Protein AF-Q57790-F1 (afdb_monomer)

Solvent-accessible surface area (backbone atoms only — not comparable to full-atom values): 10322 Å² total; per-residue (Å²): 136,88,76,81,81,77,80,73,70,77,72,78,73,74,48,78,48,60,78,34,61,56,46,82,47,61,26,58,61,31,59,26,68,46,81,37,35,44,85,71,44,22,38,75,75,50,56,36,32,37,38,32,52,44,56,60,57,40,41,74,80,46,74,47,41,23,43,78,87,66,48,79,49,58,69,74,51,70,50,75,49,79,33,33,36,39,40,32,39,74,55,80,58,58,89,91,59,50,36,39,34,45,34,36,25,31,29,76,75,43,36,47,34,72,48,66,45,52,75,62,35,53,68,42,72,78,39,84,92,69,22,30,33,40,36,38,52,68,60,88,83,33,70,39,41,37,41,41,32,30,72,87,72,50,71,50,77,45,70,46,47,70,76,59,69,78,64,53,70,55,75,77,65,56,77,87,53,52,65,127

Mean predicted aligned error: 16.2 Å

Organism: Methanocaldococcus jannaschii (strain ATCC 43067 / DSM 2661 / JAL-1 / JCM 10045 / NBRC 100440) (NCBI:txid243232)

Sequence (180 aa):
MAVLASSTEPEPTESLLQQTNELLIIGKGAIVYKEFTTGVDARIIDSQTIGIGIPFNYYPFMCMVLDDAGNGIPMQEFTSAPGSLTVKVAATLDSTKTYKIIAFLIGDSMKIITSIQSQSGTVTEIAPGFGIFKVIYNDTEGTDTLTINYDDGTSETITVDKSNLWTVLPMQLPDAERVA

Nearest PDB structures (foldseek):
  6u2n-assembly1_B  TM=3.891E-01  e=2.261E-02  Homo sapiens
  6m8p-assembly1_A  TM=4.195E-01  e=8.386E-02  Homo sapiens
  8c01-assembly1_t  TM=4.251E-01  e=2.241E-01  Saccharomyces cerevisiae
  6q4r-assembly1_A  TM=4.176E-01  e=1.615E-01  Homo sapiens
  7wu0-assembly1_u  TM=4.723E-01  e=3.083E+00  Homo sapiens

Radius of gyration: 19.91 Å; Cα contacts (8 Å, |Δi|>4): 377; chains: 1; bounding box: 62×31×51 Å

pLDDT: mean 72.37, std 19.63, range [30.23, 96.5]

Secondary structure (DSSP, 8-state):
-PPP-----------TTTSSSEEEEE-BTT-EEEEEEBTTTEEEEETTEEEEE--TTEEEEEEEEE-TTSPEEPEEEEEEETTEEEEEESSPP-TTS--EEEEEEEETT-BPEEEEEESSSEEEEEETTTTEEEEE---SSS--EEEEEETTS-EEEEE--TT-----------GGGS--

Foldseek 3Di:
DDDDDDPPPPDPDQPVCLVALKDKDAFQLFKAKDKDKDPFAWHDPAQFKIKGFAAQQKDFPDKWKAWPVRDTFAWDDWDDDRGMIMTGTPGGDDRVTMMMMITIIGGNPGFQFPDKDKPAWDWDQPDPPRSIIMTRGPDNQQAIKMWTATPVGDIDIDTGGSSNDPRSVRPPPDPVSSDD

Structure (mmCIF, N/CA/C/O backbone):
data_AF-Q57790-F1
#
_entry.id   AF-Q57790-F1
#
loop_
_atom_site.group_PDB
_atom_site.id
_atom_site.type_symbol
_atom_site.label_atom_id
_atom_site.label_alt_id
_atom_site.label_comp_id
_atom_site.label_asym_id
_atom_site.label_entity_id
_atom_site.label_seq_id
_atom_site.pdbx_PDB_ins_code
_atom_site.Cartn_x
_atom_site.Cartn_y
_atom_site.Cartn_z
_atom_site.occupancy
_atom_site.B_iso_or_equiv
_atom_site.auth_seq_id
_atom_site.auth_comp_id
_atom_site.auth_asym_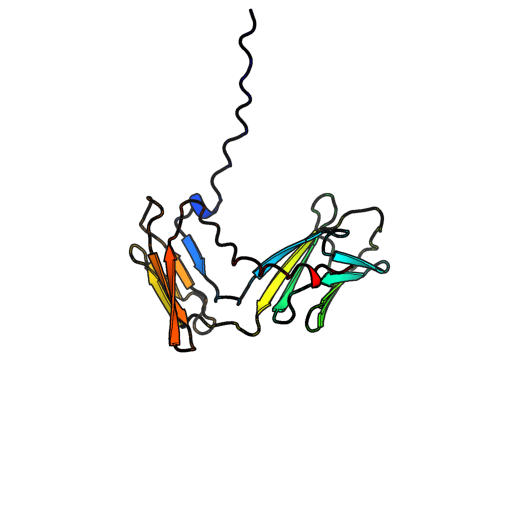id
_atom_site.auth_atom_id
_atom_site.pdbx_PDB_model_num
ATOM 1 N N . MET A 1 1 ? 41.831 16.66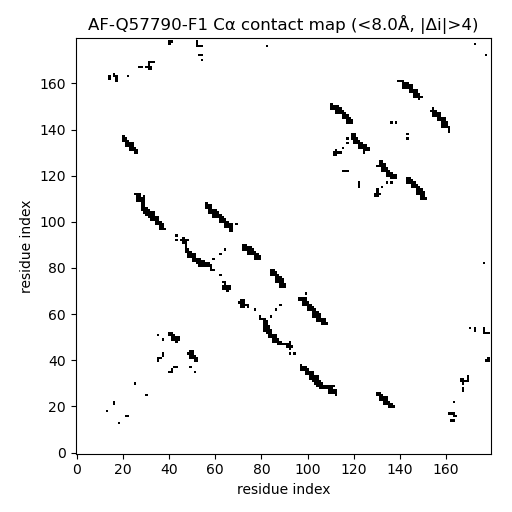4 28.080 1.00 39.66 1 MET A N 1
ATOM 2 C CA . MET A 1 1 ? 41.460 15.240 28.201 1.00 39.66 1 MET A CA 1
ATOM 3 C C . MET A 1 1 ? 40.088 15.109 27.573 1.00 39.66 1 MET A C 1
ATOM 5 O O . MET A 1 1 ? 39.172 15.787 28.017 1.00 39.66 1 MET A O 1
ATOM 9 N N . ALA A 1 2 ? 40.026 14.401 26.449 1.00 39.16 2 ALA A N 1
ATOM 10 C CA . ALA A 1 2 ? 38.828 14.221 25.647 1.00 39.16 2 ALA A CA 1
ATOM 11 C C . ALA A 1 2 ? 37.841 13.313 26.386 1.00 39.16 2 ALA A C 1
ATOM 13 O O . ALA A 1 2 ? 38.212 12.222 26.813 1.00 39.16 2 ALA A O 1
ATOM 14 N N . VAL A 1 3 ? 36.602 13.777 26.515 1.00 38.00 3 VAL A N 1
ATOM 15 C CA . VAL A 1 3 ? 35.445 12.925 26.780 1.00 38.00 3 VAL A CA 1
ATOM 16 C C . VAL A 1 3 ? 34.731 12.808 25.441 1.00 38.00 3 VAL A C 1
ATOM 18 O O . VAL A 1 3 ? 34.405 13.817 24.819 1.00 38.00 3 VAL A O 1
ATOM 21 N N . LEU A 1 4 ? 34.634 11.574 24.954 1.00 38.91 4 LEU A N 1
ATOM 22 C CA . LEU A 1 4 ? 34.089 11.230 23.650 1.00 38.91 4 LEU A CA 1
ATOM 23 C C . LEU A 1 4 ? 32.660 11.759 23.510 1.00 38.91 4 LEU A C 1
ATOM 25 O O . LEU A 1 4 ? 31.815 11.498 24.364 1.00 38.91 4 LEU A O 1
ATOM 29 N N . ALA A 1 5 ? 32.406 12.480 22.418 1.00 41.03 5 ALA A N 1
ATOM 30 C CA . ALA A 1 5 ? 31.062 12.810 21.979 1.00 41.03 5 ALA A CA 1
ATOM 31 C C . ALA A 1 5 ? 30.332 11.495 21.682 1.00 41.03 5 ALA A C 1
ATOM 33 O O . ALA A 1 5 ? 30.637 10.826 20.695 1.00 41.03 5 ALA A O 1
ATOM 34 N N . SER A 1 6 ? 29.413 11.092 22.562 1.00 38.16 6 SER A N 1
ATOM 35 C CA . SER A 1 6 ? 28.458 10.044 22.229 1.00 38.16 6 SER A CA 1
ATOM 36 C C . SER A 1 6 ? 27.602 10.580 21.094 1.00 38.16 6 SER A C 1
ATOM 38 O O . SER A 1 6 ? 26.912 11.587 21.261 1.00 38.16 6 SER A O 1
ATOM 40 N N . SER A 1 7 ? 27.693 9.937 19.936 1.00 33.72 7 SER A N 1
ATOM 41 C CA . SER A 1 7 ? 26.796 10.153 18.816 1.00 33.72 7 SER A CA 1
ATOM 42 C C . SER A 1 7 ? 25.373 9.854 19.279 1.00 33.72 7 SER A C 1
ATOM 44 O O . SER A 1 7 ? 24.955 8.699 19.309 1.00 33.72 7 SER A O 1
ATOM 46 N N . THR A 1 8 ? 24.638 10.881 19.687 1.00 36.25 8 THR A N 1
ATOM 47 C CA . THR A 1 8 ? 23.184 10.811 19.677 1.00 36.25 8 THR A CA 1
ATOM 48 C C . THR A 1 8 ? 22.810 10.793 18.207 1.00 36.25 8 THR A C 1
ATOM 50 O O . THR A 1 8 ? 22.867 11.822 17.529 1.00 36.25 8 THR A O 1
ATOM 53 N N . GLU A 1 9 ? 22.535 9.599 17.690 1.00 30.23 9 GLU A N 1
ATOM 54 C CA . GLU A 1 9 ? 21.688 9.460 16.513 1.00 30.23 9 GLU A CA 1
ATOM 55 C C . GLU A 1 9 ? 20.485 10.392 16.734 1.00 30.23 9 GLU A C 1
ATOM 57 O O . GLU A 1 9 ? 19.966 10.423 17.856 1.00 30.23 9 GLU A O 1
ATOM 62 N N . PRO A 1 10 ? 20.133 11.266 15.775 1.00 32.22 10 PRO A N 1
ATOM 63 C CA . PRO A 1 10 ? 19.005 12.162 15.968 1.00 32.22 10 PRO A CA 1
ATOM 64 C C . PRO A 1 10 ? 17.799 11.304 16.340 1.00 32.22 10 PRO A C 1
ATOM 66 O O . PRO A 1 10 ? 17.461 10.388 15.590 1.00 32.22 10 PRO A O 1
ATOM 69 N N . GLU A 1 11 ? 17.213 11.577 17.512 1.00 38.22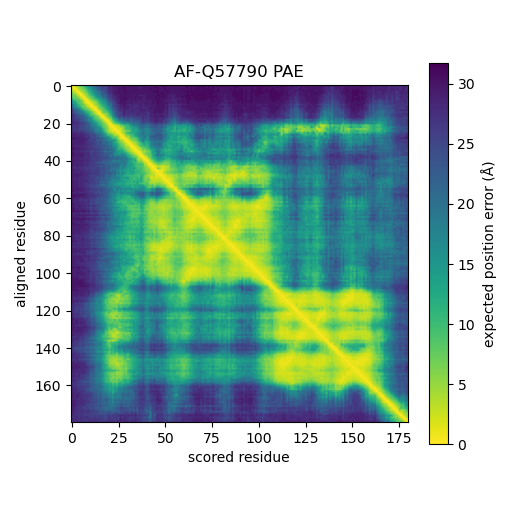 11 GLU A N 1
ATOM 70 C CA . GLU A 1 11 ? 15.955 10.966 17.944 1.00 38.22 11 GLU A CA 1
ATOM 71 C C . GLU A 1 11 ? 15.026 10.952 16.727 1.00 38.22 11 GLU A C 1
ATOM 73 O O . GLU A 1 11 ? 14.891 12.010 16.089 1.00 38.22 11 GLU A O 1
ATOM 78 N N . PRO A 1 12 ? 14.470 9.788 16.332 1.00 37.12 12 PRO A N 1
ATOM 79 C CA . PRO A 1 12 ? 13.581 9.730 15.187 1.00 37.12 12 PRO A CA 1
ATOM 80 C C . PRO A 1 12 ? 12.523 10.799 15.415 1.00 37.12 12 PRO A C 1
ATOM 82 O O . PRO A 1 12 ? 11.814 10.779 16.419 1.00 37.12 12 PRO A O 1
ATOM 85 N N . THR A 1 13 ? 12.517 11.802 14.539 1.00 44.09 13 THR A N 1
ATOM 86 C CA . THR A 1 13 ? 11.599 12.928 14.655 1.00 44.09 13 THR A CA 1
ATOM 87 C C . THR A 1 13 ? 10.218 12.306 14.674 1.00 44.09 13 THR A C 1
ATOM 89 O O . THR A 1 13 ? 9.909 11.533 13.762 1.00 44.09 13 THR A O 1
ATOM 92 N N . GLU A 1 14 ? 9.457 12.552 15.744 1.00 41.81 14 GLU A N 1
ATOM 93 C CA . GLU A 1 14 ? 8.128 11.973 15.922 1.00 41.81 14 GLU A CA 1
ATOM 94 C C . GLU A 1 14 ? 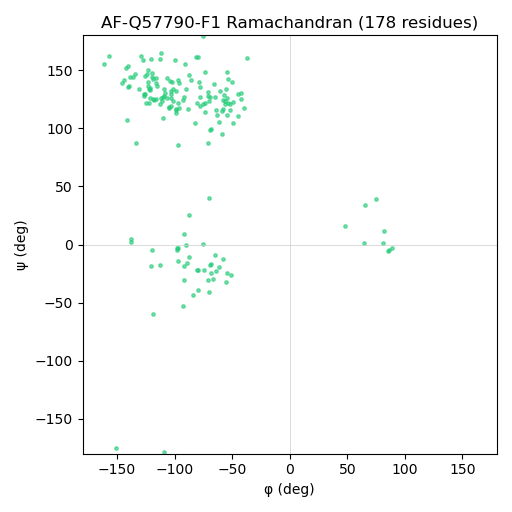7.375 12.041 14.593 1.00 41.81 14 GLU A C 1
ATOM 96 O O . GLU A 1 14 ? 7.393 13.087 13.927 1.00 41.81 14 GLU A O 1
ATOM 101 N N . SER A 1 15 ? 6.783 10.924 14.157 1.00 41.34 15 SER A N 1
ATOM 102 C CA . SER A 1 15 ? 6.107 10.900 12.859 1.00 41.34 15 SER A CA 1
ATOM 103 C C . SER A 1 15 ? 5.078 12.038 12.817 1.00 41.34 15 SER A C 1
ATOM 105 O O . SER A 1 15 ? 4.515 12.418 13.843 1.00 41.34 15 SER A O 1
ATOM 107 N N . LEU A 1 16 ? 4.803 12.621 11.646 1.00 41.81 16 LEU A N 1
ATOM 108 C CA . LEU A 1 16 ? 3.802 13.699 11.541 1.00 41.81 16 LEU A CA 1
ATOM 109 C C . LEU A 1 16 ? 2.430 13.264 12.117 1.00 41.81 16 LEU A C 1
ATOM 111 O O . LEU A 1 16 ? 1.657 14.090 12.586 1.00 41.81 16 LEU A O 1
ATOM 115 N N . LEU A 1 17 ? 2.187 11.947 12.134 1.00 38.00 17 LEU A N 1
ATOM 116 C CA . LEU A 1 17 ? 1.048 11.259 12.742 1.00 38.00 17 LEU A CA 1
ATOM 117 C C . LEU A 1 17 ? 1.156 11.075 14.268 1.00 38.00 17 LEU A C 1
ATOM 119 O O 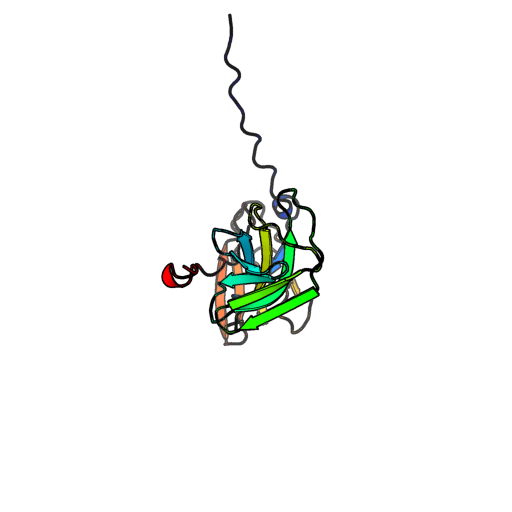. LEU A 1 17 ? 0.143 10.880 14.915 1.00 38.00 17 LEU A O 1
ATOM 123 N N . GLN A 1 18 ? 2.333 11.109 14.892 1.00 46.06 18 GLN A N 1
ATOM 124 C CA . GLN A 1 18 ? 2.439 11.255 16.355 1.00 46.06 18 GLN A CA 1
ATOM 125 C C . GLN A 1 18 ? 2.039 12.668 16.801 1.00 46.06 18 GLN A C 1
ATOM 127 O O . GLN A 1 18 ? 1.475 12.831 17.879 1.00 46.06 18 GLN A O 1
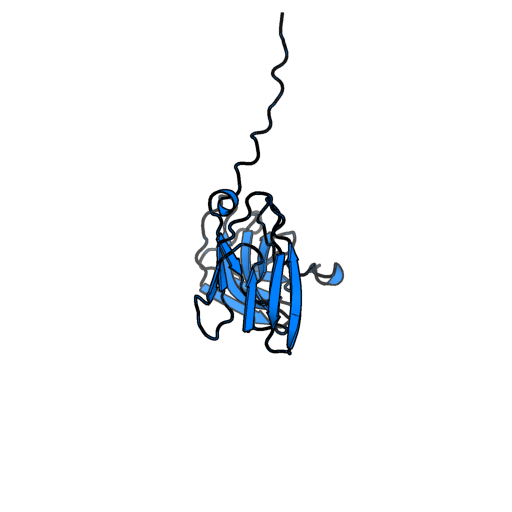ATOM 132 N N . GLN A 1 19 ? 2.260 13.680 15.955 1.00 53.00 19 GLN A N 1
ATOM 133 C CA . GLN A 1 19 ? 1.900 15.072 16.263 1.00 53.00 19 GLN A CA 1
ATOM 134 C C . GLN A 1 19 ? 0.390 15.338 16.173 1.00 53.00 19 GLN A C 1
ATOM 136 O O . GLN A 1 19 ? -0.113 16.289 16.773 1.00 53.00 19 GLN A O 1
ATOM 141 N N . THR A 1 20 ? -0.344 14.511 15.430 1.00 57.06 20 THR A N 1
ATOM 142 C CA . THR A 1 20 ? -1.797 14.612 15.276 1.00 57.06 20 THR A CA 1
ATOM 143 C C . THR A 1 20 ? -2.440 13.339 15.803 1.00 57.06 20 THR A C 1
ATOM 145 O O . THR A 1 20 ? -2.120 12.274 15.302 1.00 57.06 20 THR A O 1
ATOM 148 N N . ASN A 1 21 ? -3.386 13.410 16.743 1.00 65.31 21 ASN A N 1
ATOM 149 C CA . ASN A 1 21 ? -4.151 12.235 17.186 1.00 65.31 21 ASN A CA 1
ATOM 150 C C . ASN A 1 21 ? -5.143 11.714 16.114 1.00 65.31 21 ASN A C 1
ATOM 152 O O . ASN A 1 21 ? -6.293 11.407 16.418 1.00 65.31 21 ASN A O 1
ATOM 156 N N . GLU A 1 22 ? -4.748 11.701 14.843 1.00 67.44 22 GLU A N 1
ATOM 157 C CA . GLU A 1 22 ? -5.609 11.499 13.685 1.00 67.44 22 GLU A CA 1
ATOM 158 C C . GLU A 1 22 ? -5.085 10.360 12.809 1.00 67.44 22 GLU A C 1
ATOM 160 O O . GLU A 1 22 ? -3.931 10.364 12.386 1.00 67.44 22 GLU A O 1
ATOM 165 N N . LEU A 1 23 ? -5.963 9.415 12.476 1.00 67.94 23 LEU A N 1
ATOM 166 C CA . LEU A 1 23 ? -5.699 8.340 11.528 1.00 67.94 23 LEU A CA 1
ATOM 167 C C . LEU A 1 23 ? -6.725 8.386 10.394 1.00 67.94 23 LEU A C 1
ATOM 169 O O . LEU A 1 23 ? -7.930 8.497 10.630 1.00 67.94 23 LEU A O 1
ATOM 173 N N . LEU A 1 24 ? -6.247 8.268 9.157 1.00 65.31 24 LEU A N 1
ATOM 174 C CA . LEU A 1 24 ? -7.092 8.037 7.992 1.00 65.31 24 LEU A CA 1
ATOM 175 C C . LEU A 1 24 ? -7.073 6.545 7.661 1.00 65.31 24 LEU A C 1
ATOM 177 O O . LEU A 1 24 ? -6.028 6.009 7.298 1.00 65.31 24 LEU A O 1
ATOM 181 N N . ILE A 1 25 ? -8.223 5.886 7.768 1.00 69.06 25 ILE A N 1
ATOM 182 C CA . ILE A 1 25 ? -8.376 4.476 7.417 1.00 69.06 25 ILE A CA 1
ATOM 183 C C . ILE A 1 25 ? -9.156 4.378 6.114 1.00 69.06 25 ILE A C 1
ATOM 185 O O . ILE A 1 25 ? -10.263 4.901 5.976 1.00 69.06 25 ILE A O 1
ATOM 189 N N . ILE A 1 26 ? -8.557 3.669 5.169 1.00 62.25 26 ILE A N 1
ATOM 190 C CA . ILE A 1 26 ? -9.137 3.291 3.887 1.00 62.25 26 ILE A CA 1
ATOM 191 C C . ILE A 1 26 ? -9.046 1.766 3.844 1.00 62.25 26 ILE A C 1
ATOM 193 O O . ILE A 1 26 ? -8.062 1.229 4.343 1.00 62.25 26 ILE A O 1
ATOM 197 N N . GLY A 1 27 ? -10.074 1.082 3.336 1.00 57.16 27 GLY A N 1
ATOM 198 C CA . GLY A 1 27 ? -10.293 -0.368 3.476 1.00 57.16 27 GLY A CA 1
ATOM 199 C C . GLY A 1 27 ? -9.095 -1.324 3.451 1.00 57.16 27 GLY A C 1
ATOM 200 O O . GLY A 1 27 ? -8.002 -1.044 2.959 1.00 57.16 27 GLY A O 1
ATOM 201 N N . LYS A 1 28 ? -9.305 -2.537 3.968 1.00 56.19 28 LYS A N 1
ATOM 202 C CA . LYS A 1 28 ? -8.245 -3.548 3.995 1.00 56.19 28 LYS A CA 1
ATOM 203 C C . LYS A 1 28 ? -7.957 -4.065 2.597 1.00 56.19 28 LYS A C 1
ATOM 205 O O . LYS A 1 28 ? -8.871 -4.406 1.852 1.00 56.19 28 LYS A O 1
ATOM 210 N N . GLY A 1 29 ? -6.670 -4.087 2.250 1.00 50.62 29 GLY A N 1
ATOM 211 C CA . GLY A 1 29 ? -6.227 -4.361 0.886 1.00 50.62 29 GLY A CA 1
ATOM 212 C C . GLY A 1 29 ? -6.662 -3.290 -0.120 1.00 50.62 29 GLY A C 1
ATOM 213 O O . GLY A 1 29 ? -6.349 -3.430 -1.295 1.00 50.62 29 GLY A O 1
ATOM 214 N N . ALA A 1 30 ? -7.350 -2.224 0.314 1.00 50.84 30 ALA A N 1
ATOM 215 C CA . ALA A 1 30 ? -7.983 -1.262 -0.577 1.00 50.84 30 ALA A CA 1
ATOM 216 C C . ALA A 1 30 ? -6.991 -0.263 -1.147 1.00 50.84 30 ALA A C 1
ATOM 218 O O . ALA A 1 30 ? -7.132 0.090 -2.299 1.00 50.84 30 ALA A O 1
ATOM 219 N N . ILE A 1 31 ? -6.020 0.224 -0.370 1.00 56.97 31 ILE A N 1
ATOM 220 C CA . ILE A 1 31 ? -4.994 1.151 -0.863 1.00 56.97 31 ILE A CA 1
ATOM 221 C C . ILE A 1 31 ? -3.658 0.795 -0.219 1.00 56.97 31 ILE A C 1
ATOM 223 O O . ILE A 1 31 ? -3.437 1.042 0.962 1.00 56.97 31 ILE A O 1
ATOM 227 N N . VAL A 1 32 ? -2.754 0.210 -0.996 1.00 62.38 32 VAL A N 1
ATOM 228 C CA . VAL A 1 32 ? -1.361 -0.006 -0.606 1.00 62.38 32 VAL A CA 1
ATOM 229 C C . VAL A 1 32 ? -0.521 1.122 -1.180 1.00 62.38 32 VAL A C 1
ATOM 231 O O . VAL A 1 32 ? -0.472 1.296 -2.396 1.00 62.38 32 VAL A O 1
ATOM 234 N N . TYR A 1 33 ? 0.164 1.849 -0.301 1.00 67.25 33 TYR A N 1
ATOM 235 C CA . TYR A 1 33 ? 1.342 2.627 -0.666 1.00 67.25 33 TYR A CA 1
ATOM 236 C C . TYR A 1 33 ? 2.534 1.678 -0.784 1.00 67.25 33 TYR A C 1
ATOM 238 O O . TYR A 1 33 ? 2.827 0.932 0.155 1.00 67.25 33 TYR A O 1
ATOM 246 N N . LYS A 1 34 ? 3.235 1.705 -1.918 1.00 69.81 34 LYS A N 1
ATOM 247 C CA . LYS A 1 34 ? 4.506 0.998 -2.068 1.00 69.81 34 LYS A CA 1
ATOM 248 C C . LYS A 1 34 ? 5.507 1.822 -2.860 1.00 69.81 34 LYS A C 1
ATOM 250 O O . LYS A 1 34 ? 5.183 2.376 -3.910 1.00 69.81 34 LYS A O 1
ATOM 255 N N . GLU A 1 35 ? 6.730 1.850 -2.348 1.00 79.44 35 GLU A N 1
ATOM 256 C CA . GLU A 1 35 ? 7.898 2.328 -3.073 1.00 79.44 35 GLU A CA 1
ATOM 257 C C . GLU A 1 35 ? 8.551 1.172 -3.823 1.00 79.44 35 GLU A C 1
ATOM 259 O O . GLU A 1 35 ? 8.774 0.104 -3.254 1.00 79.44 35 GLU A O 1
ATOM 264 N N . PHE A 1 36 ? 8.882 1.425 -5.082 1.00 83.50 36 PHE A N 1
ATOM 265 C CA . PHE A 1 36 ? 9.684 0.562 -5.933 1.00 83.50 36 PHE A CA 1
ATOM 266 C C . PHE A 1 36 ? 10.935 1.320 -6.359 1.00 83.50 36 PHE A C 1
ATOM 268 O O . PHE A 1 36 ? 10.914 2.536 -6.534 1.00 83.50 36 PHE A O 1
ATOM 275 N N . THR A 1 37 ? 12.032 0.607 -6.546 1.00 86.38 37 THR A N 1
ATOM 276 C CA . THR A 1 37 ? 13.328 1.128 -6.959 1.00 86.38 37 THR A CA 1
ATOM 277 C C . THR A 1 37 ? 13.803 0.374 -8.196 1.00 86.38 37 THR A C 1
ATOM 279 O O . THR A 1 37 ? 13.824 -0.862 -8.233 1.00 86.38 37 THR A O 1
ATOM 282 N N . THR A 1 38 ? 14.211 1.109 -9.231 1.00 87.12 38 THR A N 1
ATOM 283 C CA . THR A 1 38 ? 14.783 0.489 -10.433 1.00 87.12 38 THR A CA 1
ATOM 284 C C . THR A 1 38 ? 16.047 -0.295 -10.093 1.00 87.12 38 THR A C 1
ATOM 286 O O . THR A 1 38 ? 16.930 0.225 -9.416 1.00 87.12 38 THR A O 1
ATOM 289 N N . GLY A 1 39 ? 16.141 -1.529 -10.587 1.00 83.38 39 GLY A N 1
ATOM 290 C CA . GLY A 1 39 ? 17.225 -2.462 -10.277 1.00 83.38 39 GLY A CA 1
ATOM 291 C C . GLY A 1 39 ? 16.976 -3.337 -9.044 1.00 83.38 39 GLY A C 1
ATOM 292 O O . GLY A 1 39 ? 17.800 -4.200 -8.757 1.00 83.38 39 GLY A O 1
ATOM 293 N N . VAL A 1 40 ? 15.857 -3.148 -8.331 1.00 81.81 40 VAL A N 1
ATOM 294 C CA . VAL A 1 40 ? 15.468 -3.975 -7.173 1.00 81.81 40 VAL A CA 1
ATOM 295 C C . VAL A 1 40 ? 14.133 -4.676 -7.418 1.00 81.81 40 VAL A C 1
ATOM 297 O O . VAL A 1 40 ? 14.056 -5.899 -7.371 1.00 81.81 40 VAL A O 1
ATOM 300 N N . ASP A 1 41 ? 13.079 -3.903 -7.654 1.00 80.56 41 ASP A N 1
ATOM 301 C CA . ASP A 1 41 ? 11.701 -4.368 -7.872 1.00 80.56 41 ASP A CA 1
ATOM 302 C C . ASP A 1 41 ? 10.996 -3.621 -9.022 1.00 80.56 41 ASP A C 1
ATOM 304 O O . ASP A 1 41 ? 9.849 -3.917 -9.366 1.00 80.56 41 ASP A O 1
ATOM 308 N N . ALA A 1 42 ? 11.715 -2.706 -9.676 1.00 86.81 42 ALA A N 1
ATOM 309 C CA . ALA A 1 42 ? 11.348 -2.100 -10.947 1.00 86.81 42 ALA A CA 1
ATOM 310 C C . ALA A 1 42 ? 12.486 -2.231 -11.973 1.00 86.81 42 ALA A C 1
ATOM 312 O O . ALA A 1 42 ? 13.658 -2.374 -11.618 1.00 86.81 42 ALA A O 1
ATOM 313 N N . ARG A 1 43 ? 12.164 -2.134 -13.264 1.00 91.19 43 ARG A N 1
ATOM 314 C CA . ARG A 1 43 ? 13.130 -2.162 -14.373 1.00 91.19 43 ARG A CA 1
ATOM 315 C C . ARG A 1 43 ? 12.819 -1.085 -15.401 1.00 91.19 43 ARG A C 1
ATOM 317 O O . ARG A 1 43 ? 11.657 -0.841 -15.700 1.00 91.19 43 ARG A O 1
ATOM 324 N N . ILE A 1 44 ? 13.843 -0.490 -15.998 1.00 92.75 44 ILE A N 1
ATOM 325 C CA . ILE A 1 44 ? 13.664 0.352 -17.186 1.00 92.75 44 ILE A CA 1
ATOM 326 C C . ILE A 1 44 ? 13.483 -0.589 -18.383 1.00 92.75 44 ILE A C 1
ATOM 328 O O . ILE A 1 44 ? 14.347 -1.419 -18.653 1.00 92.75 44 ILE A O 1
ATOM 332 N N . ILE A 1 45 ? 12.334 -0.504 -19.052 1.00 92.31 45 ILE A N 1
ATOM 333 C CA . ILE A 1 45 ? 11.992 -1.318 -20.228 1.00 92.31 45 ILE A CA 1
ATOM 334 C C . ILE A 1 45 ? 12.564 -0.678 -21.495 1.00 92.31 45 ILE A C 1
ATOM 336 O O . ILE A 1 45 ? 13.126 -1.367 -22.343 1.00 92.31 45 ILE A O 1
ATOM 340 N N . ASP A 1 46 ? 12.427 0.640 -21.614 1.00 94.19 46 ASP A N 1
ATOM 341 C CA . ASP A 1 46 ? 12.955 1.438 -22.715 1.00 94.19 46 ASP A CA 1
ATOM 342 C C . ASP A 1 46 ? 13.270 2.861 -22.230 1.00 94.19 46 ASP A C 1
ATOM 344 O O . ASP A 1 46 ? 13.143 3.172 -21.046 1.00 94.19 46 ASP A O 1
ATOM 348 N N . SER A 1 47 ? 13.665 3.747 -23.146 1.00 94.94 47 SER A N 1
ATOM 349 C CA . SER A 1 47 ? 14.061 5.122 -22.831 1.00 94.94 47 SER A CA 1
ATOM 350 C C . SER A 1 47 ? 13.004 5.964 -22.108 1.00 94.94 47 SER A C 1
ATOM 352 O O . SER A 1 47 ? 13.340 7.052 -21.665 1.00 94.94 47 SER A O 1
ATOM 354 N N . GLN A 1 48 ? 11.742 5.542 -22.020 1.00 96.50 48 GLN A N 1
ATOM 355 C CA . GLN A 1 48 ? 10.660 6.297 -21.377 1.00 96.50 48 GLN A CA 1
ATOM 356 C C . GLN A 1 48 ? 9.729 5.430 -20.522 1.00 96.50 48 GLN A C 1
ATOM 358 O O . GLN A 1 48 ? 8.742 5.941 -19.993 1.00 96.50 48 GLN A O 1
ATOM 363 N N . THR A 1 49 ? 10.029 4.143 -20.361 1.00 96.06 49 THR A N 1
ATOM 364 C CA . THR A 1 49 ? 9.108 3.182 -19.756 1.00 96.06 49 THR A CA 1
ATOM 365 C C . THR A 1 49 ? 9.768 2.431 -18.606 1.00 96.06 49 THR A C 1
ATOM 367 O O . THR A 1 49 ? 10.820 1.818 -18.779 1.00 96.06 49 THR A O 1
ATOM 370 N N . ILE A 1 50 ? 9.119 2.420 -17.439 1.00 94.56 50 ILE A N 1
ATOM 371 C CA . ILE A 1 50 ? 9.499 1.623 -16.267 1.00 94.56 50 ILE A CA 1
ATOM 372 C C . ILE A 1 50 ? 8.463 0.515 -16.060 1.00 94.56 50 ILE A C 1
ATOM 374 O O . ILE A 1 50 ? 7.269 0.785 -15.963 1.00 94.56 50 ILE A O 1
ATOM 378 N N . GLY A 1 51 ? 8.916 -0.730 -15.967 1.00 92.62 51 GLY A N 1
ATOM 379 C CA . GLY A 1 51 ? 8.114 -1.883 -15.571 1.00 92.62 51 GLY A CA 1
ATOM 380 C C . GLY A 1 51 ? 8.266 -2.192 -14.088 1.00 92.62 51 GLY A C 1
ATOM 381 O O . GLY A 1 51 ? 9.372 -2.155 -13.554 1.00 92.62 51 GLY A O 1
ATOM 382 N N . ILE A 1 52 ? 7.162 -2.535 -13.439 1.00 88.50 52 ILE A N 1
ATOM 383 C CA . ILE A 1 52 ? 7.059 -2.811 -12.008 1.00 88.50 52 ILE A CA 1
ATOM 384 C C . ILE A 1 52 ? 6.306 -4.130 -11.829 1.00 88.50 52 ILE A C 1
ATOM 386 O O . ILE A 1 52 ? 5.269 -4.352 -12.464 1.00 88.50 52 ILE A O 1
ATOM 390 N N . GLY A 1 53 ? 6.831 -5.007 -10.973 1.00 84.19 53 GLY A N 1
ATOM 391 C CA . GLY A 1 53 ? 6.089 -6.169 -10.488 1.00 84.19 53 GLY A CA 1
ATOM 392 C C . GLY A 1 53 ? 5.150 -5.742 -9.365 1.00 84.19 53 GLY A C 1
ATOM 393 O O . GLY A 1 53 ? 5.598 -5.191 -8.361 1.00 84.19 53 GLY A O 1
ATOM 394 N N . ILE A 1 54 ? 3.854 -5.983 -9.527 1.00 77.50 54 ILE A N 1
ATOM 395 C CA . ILE A 1 54 ? 2.855 -5.750 -8.477 1.00 77.50 54 ILE A CA 1
ATOM 396 C C . ILE A 1 54 ? 2.157 -7.073 -8.158 1.00 77.50 54 ILE A C 1
ATOM 398 O O . ILE A 1 54 ? 2.172 -7.964 -8.998 1.00 77.50 54 ILE A O 1
ATOM 402 N N . PRO A 1 55 ? 1.525 -7.221 -6.988 1.00 73.06 55 PRO A N 1
ATOM 403 C CA . PRO A 1 55 ? 0.677 -8.380 -6.720 1.00 73.06 55 PRO A CA 1
ATOM 404 C C . PRO A 1 55 ? -0.403 -8.598 -7.798 1.00 73.06 55 PRO A C 1
ATOM 406 O O . PRO A 1 55 ? -1.010 -7.627 -8.252 1.00 73.06 55 PRO A O 1
ATOM 409 N N . PHE A 1 56 ? -0.722 -9.851 -8.153 1.00 76.44 56 PHE A N 1
ATOM 410 C CA . PHE A 1 56 ? -1.762 -10.168 -9.160 1.00 76.44 56 PHE A CA 1
ATOM 411 C C . PHE A 1 56 ? -3.135 -9.566 -8.872 1.00 76.44 56 PHE A C 1
ATOM 413 O O . PHE A 1 56 ? -3.863 -9.200 -9.792 1.00 76.44 56 PHE A O 1
ATOM 420 N N . ASN A 1 57 ? -3.446 -9.441 -7.591 1.00 72.06 57 ASN A N 1
ATOM 421 C CA . ASN A 1 57 ? -4.731 -8.986 -7.104 1.00 72.06 57 ASN A CA 1
ATOM 422 C C . ASN A 1 57 ? -4.777 -7.475 -6.886 1.00 72.06 57 ASN A C 1
ATOM 424 O O . ASN A 1 57 ? -5.722 -6.998 -6.283 1.00 72.06 57 ASN A O 1
ATOM 428 N N . TYR A 1 58 ? -3.766 -6.713 -7.308 1.00 75.31 58 TYR A N 1
ATOM 429 C CA . TYR A 1 58 ? -3.696 -5.275 -7.073 1.00 75.31 58 TYR A CA 1
ATOM 430 C C . TYR A 1 58 ? -3.658 -4.483 -8.381 1.00 75.31 58 TYR A C 1
ATOM 432 O O . TYR A 1 58 ? -3.012 -4.869 -9.351 1.00 75.31 58 TYR A O 1
ATOM 440 N N . TYR A 1 59 ? -4.312 -3.324 -8.370 1.00 76.19 59 TYR A N 1
ATOM 441 C CA . TYR A 1 59 ? -4.433 -2.406 -9.492 1.00 76.19 59 TYR A CA 1
ATOM 442 C C . TYR A 1 59 ? -3.936 -1.015 -9.092 1.00 76.19 59 TYR A C 1
ATOM 444 O O . TYR A 1 59 ? -4.477 -0.416 -8.166 1.00 76.19 59 TYR A O 1
ATOM 452 N N . PRO A 1 60 ? -2.937 -0.444 -9.774 1.00 77.81 60 PRO A N 1
ATOM 453 C CA . PRO A 1 60 ? -2.536 0.932 -9.530 1.00 77.81 60 PRO A CA 1
ATOM 454 C C . PRO A 1 60 ? -3.652 1.888 -9.939 1.00 77.81 60 PRO A C 1
ATOM 456 O O . PRO A 1 60 ? -4.250 1.729 -11.001 1.00 77.81 60 PRO A O 1
ATOM 459 N N . PHE A 1 61 ? -3.890 2.911 -9.123 1.00 73.44 61 PHE A N 1
ATOM 460 C CA . PHE A 1 61 ? -4.751 4.041 -9.496 1.00 73.44 61 PHE A CA 1
ATOM 461 C C . PHE A 1 61 ? -4.011 5.380 -9.464 1.00 73.44 61 PHE A C 1
ATOM 463 O O . PHE A 1 61 ? -4.455 6.345 -10.080 1.00 73.44 61 PHE A O 1
ATOM 470 N N . MET A 1 62 ? -2.870 5.445 -8.776 1.00 80.50 62 MET A N 1
ATOM 471 C CA . MET A 1 62 ? -1.986 6.604 -8.784 1.00 80.50 62 MET A CA 1
ATOM 472 C C . MET A 1 62 ? -0.538 6.140 -8.715 1.00 80.50 62 MET A C 1
ATOM 474 O O . MET A 1 62 ? -0.214 5.185 -8.011 1.00 80.50 62 MET A O 1
ATOM 478 N N . CYS A 1 63 ? 0.333 6.821 -9.450 1.00 85.69 63 CYS A N 1
ATOM 479 C CA . CYS A 1 63 ? 1.764 6.572 -9.458 1.00 85.69 63 CYS A CA 1
ATOM 480 C C . CYS A 1 63 ? 2.517 7.899 -9.565 1.00 85.69 63 CYS A C 1
ATOM 482 O O . CYS A 1 63 ? 2.010 8.861 -10.142 1.00 85.69 63 CYS A O 1
ATOM 484 N N . MET A 1 64 ? 3.729 7.929 -9.025 1.00 88.75 64 MET A N 1
ATOM 485 C CA . MET A 1 64 ? 4.680 9.025 -9.162 1.00 88.75 64 MET A CA 1
ATOM 486 C C . MET A 1 64 ? 6.074 8.443 -9.367 1.00 88.75 64 MET A C 1
ATOM 488 O O . MET A 1 64 ? 6.456 7.511 -8.666 1.00 88.75 64 MET A O 1
ATOM 492 N N . VAL A 1 65 ? 6.837 9.007 -10.302 1.00 93.38 65 VAL A N 1
ATOM 493 C CA . VAL A 1 65 ? 8.236 8.634 -10.545 1.00 93.38 65 VAL A CA 1
ATOM 494 C C . VAL A 1 65 ? 9.138 9.763 -10.068 1.00 93.38 65 VAL A C 1
ATOM 496 O O . VAL A 1 65 ? 8.886 10.926 -10.378 1.00 93.38 65 VAL A O 1
ATOM 499 N N . LEU A 1 66 ? 10.187 9.414 -9.332 1.00 92.94 66 LEU A N 1
ATOM 500 C CA . LEU A 1 66 ? 11.208 10.320 -8.824 1.00 92.94 66 LEU A CA 1
ATOM 501 C C . LEU A 1 66 ? 12.580 9.940 -9.391 1.00 92.94 66 LEU A C 1
ATOM 503 O O . LEU A 1 66 ? 12.888 8.751 -9.527 1.00 92.94 66 LEU A O 1
ATOM 507 N N . ASP A 1 67 ? 13.402 10.941 -9.694 1.00 93.12 67 ASP A N 1
ATOM 508 C CA . ASP A 1 67 ? 14.826 10.745 -9.978 1.00 93.12 67 ASP A CA 1
ATOM 509 C C . ASP A 1 67 ? 15.647 10.480 -8.697 1.00 93.12 67 ASP A C 1
ATOM 511 O O . ASP A 1 67 ? 15.123 10.440 -7.580 1.00 93.12 67 ASP A O 1
ATOM 515 N N . ASP A 1 68 ? 16.954 10.283 -8.864 1.00 88.44 68 ASP A N 1
ATOM 516 C CA . ASP A 1 68 ? 17.919 10.022 -7.793 1.00 88.44 68 ASP A CA 1
ATOM 517 C C . ASP A 1 68 ? 18.075 11.190 -6.805 1.00 88.44 68 ASP A C 1
ATOM 519 O O . ASP A 1 68 ? 18.452 10.980 -5.651 1.00 88.44 68 ASP A O 1
ATOM 523 N N . ALA A 1 69 ? 17.739 12.407 -7.232 1.00 90.50 69 ALA A N 1
ATOM 524 C CA . ALA A 1 69 ? 17.705 13.602 -6.396 1.00 90.50 69 ALA A CA 1
ATOM 525 C C . ALA A 1 69 ? 16.332 13.837 -5.730 1.00 90.50 69 ALA A C 1
ATOM 527 O O . ALA A 1 69 ? 16.182 14.791 -4.967 1.00 90.50 69 ALA A O 1
ATOM 528 N N . GLY A 1 70 ? 15.341 12.974 -5.982 1.00 89.00 70 GLY A N 1
ATOM 529 C CA . GLY A 1 70 ? 13.988 13.087 -5.438 1.00 89.00 70 GLY A CA 1
ATOM 530 C C . GLY A 1 70 ? 13.080 14.059 -6.196 1.00 89.00 70 GLY A C 1
ATOM 531 O O . GLY A 1 70 ? 12.000 14.384 -5.703 1.00 89.00 70 GLY A O 1
ATOM 532 N N . ASN A 1 71 ? 13.475 14.525 -7.383 1.00 90.94 71 ASN A N 1
ATOM 533 C CA . ASN A 1 71 ? 12.620 15.370 -8.211 1.00 90.94 71 ASN A CA 1
ATOM 534 C C . ASN A 1 71 ? 11.576 14.525 -8.939 1.00 90.94 71 ASN A C 1
ATOM 536 O O . ASN A 1 71 ? 11.879 13.460 -9.479 1.00 90.94 71 ASN A O 1
ATOM 540 N N . GLY A 1 72 ? 10.350 15.042 -9.019 1.00 91.81 72 GLY A N 1
ATOM 541 C CA . GLY A 1 72 ? 9.280 14.421 -9.792 1.00 91.81 72 GLY A CA 1
ATOM 542 C C . GLY A 1 72 ? 9.579 14.411 -11.290 1.00 91.81 72 GLY A C 1
ATOM 543 O O . GLY A 1 72 ? 9.824 15.457 -11.892 1.00 91.81 72 GLY A O 1
ATOM 544 N N . ILE A 1 73 ? 9.492 13.233 -11.902 1.00 93.75 73 ILE A N 1
ATOM 545 C CA . ILE A 1 73 ? 9.533 13.064 -13.351 1.00 93.75 73 ILE A CA 1
ATOM 546 C C . ILE A 1 73 ? 8.094 13.079 -13.870 1.00 93.75 73 ILE A C 1
ATOM 548 O O . ILE A 1 73 ? 7.284 12.259 -13.429 1.00 93.75 73 ILE A O 1
ATOM 552 N N . PRO A 1 74 ? 7.746 13.968 -14.820 1.00 94.06 74 PRO A N 1
ATOM 553 C CA . PRO A 1 74 ? 6.397 14.010 -15.362 1.00 94.06 74 PRO A CA 1
ATOM 554 C C . PRO A 1 74 ? 6.001 12.667 -15.980 1.00 94.06 74 PRO A C 1
ATOM 556 O O . PRO A 1 74 ? 6.676 12.156 -16.877 1.00 94.06 74 PRO A O 1
ATOM 559 N N . MET A 1 75 ? 4.890 12.111 -15.508 1.00 90.75 75 MET A N 1
ATOM 560 C CA . MET A 1 75 ? 4.290 10.900 -16.059 1.00 90.75 75 MET A CA 1
ATOM 561 C C . MET A 1 75 ? 3.363 11.236 -17.230 1.00 90.75 75 MET A C 1
ATOM 563 O O . MET A 1 75 ? 2.653 12.238 -17.191 1.00 90.75 75 MET A O 1
ATOM 567 N N . GLN A 1 76 ? 3.372 10.397 -18.268 1.00 93.31 76 GLN A N 1
ATOM 568 C CA . GLN A 1 76 ? 2.433 10.485 -19.392 1.00 93.31 76 GLN A CA 1
ATOM 569 C C . GLN A 1 76 ? 1.212 9.600 -19.149 1.00 93.31 76 GLN A C 1
ATOM 571 O O . GLN A 1 76 ? 0.077 10.056 -19.237 1.00 93.31 76 GLN A O 1
ATOM 576 N N . GLU A 1 77 ? 1.459 8.330 -18.842 1.00 90.88 77 GLU A N 1
ATOM 577 C CA . GLU A 1 77 ? 0.436 7.315 -18.622 1.00 90.88 77 GLU A CA 1
ATOM 578 C C . GLU A 1 77 ? 1.012 6.187 -17.766 1.00 90.88 77 GLU A C 1
ATOM 580 O O . GLU A 1 77 ? 2.230 6.019 -17.652 1.00 90.88 77 GLU A O 1
ATOM 585 N N . PHE A 1 78 ? 0.134 5.391 -17.176 1.00 87.75 78 PHE A N 1
ATOM 586 C CA . PHE A 1 78 ? 0.498 4.087 -16.653 1.00 87.75 78 PHE A CA 1
ATOM 587 C C . PHE A 1 78 ? -0.559 3.078 -17.084 1.00 87.75 78 PHE A C 1
ATOM 589 O O . PHE A 1 78 ? -1.736 3.405 -17.222 1.00 87.75 78 PHE A O 1
ATOM 596 N N . THR A 1 79 ? -0.125 1.852 -17.323 1.00 88.38 79 THR A N 1
ATOM 597 C CA . THR A 1 79 ? -0.993 0.736 -17.690 1.00 88.38 79 THR A CA 1
ATOM 598 C C . THR A 1 79 ? -0.746 -0.409 -16.727 1.00 88.38 79 THR A C 1
ATOM 600 O O . THR A 1 79 ? 0.376 -0.608 -16.258 1.00 88.38 79 THR A O 1
ATOM 603 N N . SER A 1 80 ? -1.796 -1.152 -16.403 1.00 82.44 80 SER A N 1
ATOM 604 C CA . SER A 1 80 ? -1.709 -2.318 -15.535 1.00 82.44 80 SER A CA 1
ATOM 605 C C . SER A 1 80 ? -2.255 -3.558 -16.223 1.00 82.44 80 SER A C 1
ATOM 607 O O . SER A 1 80 ? -3.192 -3.508 -17.020 1.00 82.44 80 SER A O 1
ATOM 609 N N . ALA A 1 81 ? -1.638 -4.682 -15.891 1.00 82.44 81 ALA A N 1
ATOM 610 C CA . ALA A 1 81 ? -2.130 -6.026 -16.122 1.00 82.44 81 ALA A CA 1
ATOM 611 C C . ALA A 1 81 ? -2.033 -6.785 -14.788 1.00 82.44 81 ALA A C 1
ATOM 613 O O . ALA A 1 81 ? -1.288 -6.351 -13.904 1.00 82.44 81 ALA A O 1
ATOM 614 N N . PRO A 1 82 ? -2.735 -7.916 -14.608 1.00 78.06 82 PRO A N 1
ATOM 615 C CA . PRO A 1 82 ? -2.543 -8.738 -13.419 1.00 78.06 82 PRO A CA 1
ATOM 616 C C . PRO A 1 82 ? -1.053 -9.046 -13.216 1.00 78.06 82 PRO A C 1
ATOM 618 O O . PRO A 1 82 ? -0.401 -9.597 -14.104 1.00 78.06 82 PRO A O 1
ATOM 621 N N . GLY A 1 83 ? -0.505 -8.639 -12.072 1.00 80.81 83 GLY A N 1
ATOM 622 C CA . GLY A 1 83 ? 0.889 -8.894 -11.708 1.00 80.81 83 GLY A CA 1
ATOM 623 C C . GLY A 1 83 ? 1.902 -7.859 -12.223 1.00 80.81 83 GLY A C 1
ATOM 624 O O . GLY A 1 83 ? 3.093 -7.945 -11.920 1.00 80.81 83 GLY A O 1
ATOM 625 N N . SER A 1 84 ? 1.479 -6.878 -13.029 1.00 86.12 84 SER A N 1
ATOM 626 C CA . SER A 1 84 ? 2.406 -5.937 -13.662 1.00 86.12 84 SER A CA 1
ATOM 627 C C . SER A 1 84 ? 1.840 -4.530 -13.823 1.00 86.12 84 SER A C 1
ATOM 629 O O . SER A 1 84 ? 0.699 -4.323 -14.230 1.00 86.12 84 SER A O 1
ATOM 631 N N . LEU A 1 85 ? 2.694 -3.545 -13.566 1.00 87.75 85 LEU A N 1
ATOM 632 C CA . LEU A 1 85 ? 2.457 -2.137 -13.842 1.00 87.75 85 LEU A CA 1
ATOM 633 C C . LEU A 1 85 ? 3.548 -1.620 -14.778 1.00 87.75 85 LEU A C 1
ATOM 635 O O . LEU A 1 85 ? 4.732 -1.860 -14.562 1.00 87.75 85 LEU A O 1
ATOM 639 N N . THR A 1 86 ? 3.151 -0.878 -15.803 1.00 92.75 86 THR A N 1
ATOM 640 C CA . THR A 1 86 ? 4.061 -0.158 -16.690 1.00 92.75 86 THR A CA 1
ATOM 641 C C . THR A 1 86 ? 3.792 1.334 -16.580 1.00 92.75 86 THR A C 1
ATOM 643 O O . THR A 1 86 ? 2.667 1.777 -16.793 1.00 92.75 86 THR A O 1
ATOM 646 N N . VAL A 1 87 ? 4.819 2.112 -16.255 1.00 94.06 87 VAL A N 1
ATOM 647 C CA . VAL A 1 87 ? 4.753 3.567 -16.113 1.00 94.06 87 VAL A CA 1
ATOM 648 C C . VAL A 1 87 ? 5.543 4.215 -17.239 1.00 94.06 87 VAL A C 1
ATOM 650 O O . VAL A 1 87 ? 6.736 3.957 -17.386 1.00 94.06 87 VAL A O 1
ATOM 653 N N . LYS A 1 88 ? 4.890 5.085 -18.008 1.00 95.31 88 LYS A N 1
ATOM 654 C CA . LYS A 1 88 ? 5.525 5.877 -19.056 1.00 95.31 88 LYS A CA 1
ATOM 655 C C . LYS A 1 88 ? 5.737 7.306 -18.584 1.00 95.31 88 LYS A C 1
ATOM 657 O O . LYS A 1 88 ? 4.818 7.956 -18.080 1.00 95.31 88 LYS A O 1
ATOM 662 N N . VAL A 1 89 ? 6.942 7.817 -18.787 1.00 96.00 89 VAL A N 1
ATOM 663 C CA . VAL A 1 89 ? 7.343 9.171 -18.401 1.00 96.00 89 VAL A CA 1
ATOM 664 C C . VAL A 1 89 ? 7.618 10.049 -19.618 1.00 96.00 89 VAL A C 1
ATOM 666 O O . VAL A 1 89 ? 7.845 9.569 -20.725 1.00 96.00 89 VAL A O 1
ATOM 669 N N . ALA A 1 90 ? 7.586 11.365 -19.423 1.00 93.75 90 ALA A N 1
ATOM 670 C CA . ALA A 1 90 ? 7.873 12.331 -20.479 1.00 93.75 90 ALA A CA 1
ATOM 671 C C . ALA A 1 90 ? 9.375 12.534 -20.726 1.00 93.75 90 ALA A C 1
ATOM 673 O O . ALA A 1 90 ? 9.763 12.992 -21.800 1.00 93.75 90 ALA A O 1
ATOM 674 N N . ALA A 1 91 ? 10.214 12.213 -19.740 1.00 93.62 91 ALA A N 1
ATOM 675 C CA . ALA A 1 91 ? 11.661 12.364 -19.821 1.00 93.62 91 ALA A CA 1
ATOM 676 C C . ALA A 1 91 ? 12.340 11.097 -20.358 1.00 93.62 91 ALA A C 1
ATOM 678 O O . ALA A 1 91 ? 11.819 9.994 -20.208 1.00 93.62 91 ALA A O 1
ATOM 679 N N . THR A 1 92 ? 13.530 11.256 -20.938 1.00 96.06 92 THR A N 1
ATOM 680 C CA . THR A 1 92 ? 14.407 10.122 -21.248 1.00 96.06 92 THR A CA 1
ATOM 681 C C . THR A 1 92 ? 15.027 9.582 -19.960 1.00 96.06 92 THR A C 1
ATOM 683 O O . THR A 1 92 ? 15.715 10.316 -19.250 1.00 96.06 92 THR A O 1
ATOM 686 N N . LEU A 1 93 ? 14.792 8.306 -19.671 1.00 95.62 93 LEU A N 1
ATOM 687 C CA . LEU A 1 93 ? 15.383 7.568 -18.562 1.00 95.62 93 LEU A CA 1
ATOM 688 C C . LEU A 1 93 ? 16.822 7.166 -18.899 1.00 95.62 93 LEU A C 1
ATOM 690 O O . LEU A 1 93 ? 17.112 6.673 -19.989 1.00 95.62 93 LEU A O 1
ATOM 694 N N . ASP A 1 94 ? 17.715 7.357 -17.938 1.00 93.44 94 ASP A N 1
ATOM 695 C CA . ASP A 1 94 ? 19.109 6.942 -17.991 1.00 93.44 94 ASP A CA 1
ATOM 696 C C . ASP A 1 94 ? 19.254 5.625 -17.225 1.00 93.44 94 ASP A C 1
ATOM 698 O O . ASP A 1 94 ? 19.092 5.585 -16.006 1.00 93.44 94 ASP A O 1
ATOM 702 N N . SER A 1 95 ? 19.576 4.538 -17.928 1.00 89.62 95 SER A N 1
ATOM 703 C CA . SER A 1 95 ? 19.711 3.207 -17.325 1.00 89.62 95 SER A CA 1
ATOM 704 C C . SER A 1 95 ? 20.859 3.080 -16.320 1.00 89.62 95 SER A C 1
ATOM 706 O O . SER A 1 95 ? 20.974 2.052 -15.661 1.00 89.62 95 SER A O 1
ATOM 708 N N . THR A 1 96 ? 21.729 4.087 -16.218 1.00 90.31 96 THR A N 1
ATOM 709 C CA . THR A 1 96 ? 22.790 4.147 -15.205 1.00 90.31 96 THR A CA 1
ATOM 710 C C . THR A 1 96 ? 22.325 4.776 -13.889 1.00 90.31 96 THR A C 1
ATOM 712 O O . THR A 1 96 ? 23.039 4.691 -12.889 1.00 90.31 96 THR A O 1
ATOM 715 N N . LYS A 1 97 ? 21.130 5.381 -13.867 1.00 91.62 97 LYS A N 1
ATOM 716 C CA . LYS A 1 97 ? 20.541 6.024 -12.689 1.00 91.62 97 LYS A CA 1
ATOM 717 C C . LYS A 1 97 ? 19.517 5.136 -12.001 1.00 91.62 97 LYS A C 1
ATOM 719 O O . LYS A 1 97 ? 18.942 4.223 -12.588 1.00 91.62 97 LYS A O 1
ATOM 724 N N . THR A 1 98 ? 19.279 5.448 -10.731 1.00 92.94 98 THR A N 1
ATOM 725 C CA . THR A 1 98 ? 18.211 4.837 -9.942 1.00 92.94 98 THR A CA 1
ATOM 726 C C . THR A 1 98 ? 17.003 5.763 -9.902 1.00 92.94 98 THR A C 1
ATOM 728 O O . THR A 1 98 ? 17.142 6.945 -9.601 1.00 92.94 98 THR A O 1
ATOM 731 N N . TYR A 1 99 ? 15.823 5.212 -10.160 1.00 92.62 99 TYR A N 1
ATOM 732 C CA . TYR A 1 99 ? 14.542 5.894 -10.046 1.00 92.62 99 TYR A CA 1
ATOM 733 C C . TYR A 1 99 ? 13.702 5.235 -8.963 1.00 92.62 99 TYR A C 1
ATOM 735 O O . TYR A 1 99 ? 13.707 4.007 -8.822 1.00 92.62 99 TYR A O 1
ATOM 743 N N . LYS A 1 100 ? 12.954 6.057 -8.230 1.00 90.19 100 LYS A N 1
ATOM 744 C CA . LYS A 1 100 ? 11.954 5.585 -7.275 1.00 90.19 100 LYS A CA 1
ATOM 745 C C . LYS A 1 100 ? 10.565 5.757 -7.854 1.00 90.19 100 LYS A C 1
ATOM 747 O O . LYS A 1 100 ? 10.273 6.768 -8.486 1.00 90.19 100 LYS A O 1
ATOM 752 N 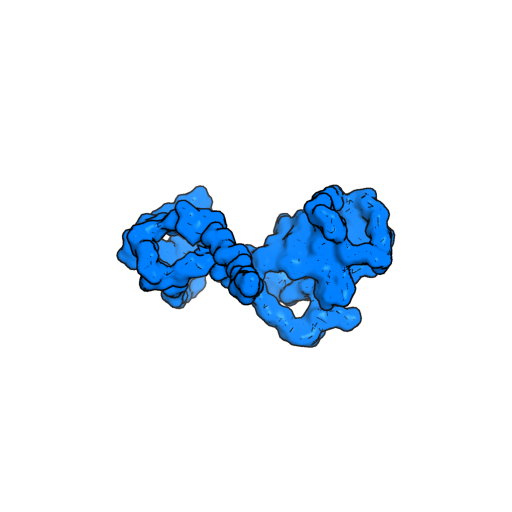N . ILE A 1 101 ? 9.699 4.788 -7.614 1.00 88.25 101 ILE A N 1
ATOM 753 C CA . ILE A 1 101 ? 8.303 4.838 -8.013 1.00 88.25 101 ILE A CA 1
ATOM 754 C C . ILE A 1 101 ? 7.455 4.670 -6.771 1.00 88.25 101 ILE A C 1
ATOM 756 O O . ILE A 1 101 ? 7.553 3.663 -6.082 1.00 88.25 101 ILE A O 1
ATOM 760 N N . ILE A 1 102 ? 6.611 5.655 -6.504 1.00 83.50 102 ILE A N 1
ATOM 761 C CA . ILE A 1 102 ? 5.579 5.586 -5.479 1.00 83.50 102 ILE A CA 1
ATOM 762 C C . ILE A 1 102 ? 4.293 5.171 -6.178 1.00 83.50 102 ILE A C 1
ATOM 764 O O . ILE A 1 102 ? 3.810 5.903 -7.040 1.00 83.50 102 ILE A O 1
ATOM 768 N N . ALA A 1 103 ? 3.740 4.014 -5.823 1.00 80.56 103 ALA A N 1
ATOM 769 C CA . ALA A 1 103 ? 2.453 3.562 -6.335 1.00 80.56 103 ALA A CA 1
ATOM 770 C C . ALA A 1 103 ? 1.422 3.451 -5.212 1.00 80.56 103 ALA A C 1
ATOM 772 O O . ALA A 1 103 ? 1.713 2.937 -4.131 1.00 80.56 103 ALA A O 1
ATOM 773 N N . PHE A 1 104 ? 0.202 3.881 -5.520 1.00 76.81 104 PHE A N 1
ATOM 774 C CA . PHE A 1 104 ? -0.991 3.586 -4.745 1.00 76.81 104 PHE A CA 1
ATOM 775 C C . PHE A 1 104 ? -1.797 2.524 -5.493 1.00 76.81 104 PHE A C 1
ATOM 777 O O . PHE A 1 104 ? -2.232 2.741 -6.630 1.00 76.81 104 PHE A O 1
ATOM 784 N N . LEU A 1 105 ? -1.954 1.362 -4.865 1.00 73.69 105 LEU A N 1
ATOM 785 C CA . LEU A 1 105 ? -2.553 0.168 -5.457 1.00 73.69 105 LEU A CA 1
ATOM 786 C C . LEU A 1 105 ? -3.851 -0.209 -4.739 1.00 73.69 105 LEU A C 1
ATOM 788 O O . LEU A 1 105 ? -3.851 -0.263 -3.515 1.00 73.69 105 LEU A O 1
ATOM 792 N N . ILE A 1 106 ? -4.905 -0.557 -5.475 1.00 71.56 106 ILE A N 1
ATOM 793 C CA . ILE A 1 106 ? -6.158 -1.108 -4.951 1.00 71.56 106 ILE A CA 1
ATOM 794 C C . ILE A 1 106 ? -6.240 -2.608 -5.189 1.00 71.56 106 ILE A C 1
ATOM 796 O O . ILE A 1 106 ? -6.110 -3.054 -6.322 1.00 71.56 106 ILE A O 1
ATOM 800 N N . GLY A 1 107 ? -6.473 -3.386 -4.136 1.00 69.94 107 GLY A N 1
ATOM 801 C CA . GLY A 1 107 ? -6.708 -4.823 -4.230 1.00 69.94 107 GLY A CA 1
ATOM 802 C C . GLY A 1 107 ? -8.095 -5.179 -4.791 1.00 69.94 107 GLY A C 1
ATOM 803 O O . GLY A 1 107 ? -9.066 -4.478 -4.528 1.00 69.94 107 GLY A O 1
ATOM 804 N N . ASP A 1 108 ? -8.224 -6.299 -5.504 1.00 65.50 108 ASP A N 1
ATOM 805 C CA . ASP A 1 108 ? -9.503 -6.901 -5.920 1.00 65.50 108 ASP A CA 1
ATOM 806 C C . ASP A 1 108 ? -10.329 -7.414 -4.737 1.00 65.50 108 ASP A C 1
ATOM 808 O O . ASP A 1 108 ? -11.555 -7.396 -4.760 1.00 65.50 108 ASP A O 1
ATOM 812 N N . SER A 1 109 ? -9.634 -7.818 -3.679 1.00 63.53 109 SER A N 1
ATOM 813 C CA . SER A 1 109 ? -10.174 -8.277 -2.408 1.00 63.53 109 SER A CA 1
ATOM 814 C C . SER A 1 109 ? -10.406 -7.091 -1.473 1.00 63.53 109 SER A C 1
ATOM 816 O O . SER A 1 109 ? -10.355 -7.248 -0.251 1.00 63.53 109 SER A O 1
ATOM 818 N N . MET A 1 110 ? -10.600 -5.893 -2.045 1.00 63.06 110 MET A N 1
ATOM 819 C CA . MET A 1 110 ? -10.987 -4.702 -1.309 1.00 63.06 110 MET A CA 1
ATOM 820 C C . MET A 1 110 ? -12.254 -5.025 -0.532 1.00 63.06 110 MET A C 1
ATOM 822 O O . MET A 1 110 ? -13.327 -5.200 -1.104 1.00 63.06 110 MET A O 1
ATOM 826 N N . LYS A 1 111 ? -12.111 -5.064 0.787 1.00 69.31 111 LYS A N 1
ATOM 827 C CA . LYS A 1 111 ? -13.253 -5.059 1.682 1.00 69.31 111 LYS A CA 1
ATOM 828 C C . LYS A 1 111 ? -13.608 -3.613 1.971 1.00 69.31 111 LYS A C 1
ATOM 830 O O . LYS A 1 111 ? -12.786 -2.879 2.537 1.00 69.31 111 LYS A O 1
ATOM 835 N N . ILE A 1 112 ? -14.802 -3.189 1.568 1.00 73.38 112 ILE A N 1
ATOM 836 C CA . ILE A 1 112 ? -15.267 -1.836 1.871 1.00 73.38 112 ILE A CA 1
ATOM 837 C C . ILE A 1 112 ? -15.508 -1.779 3.374 1.00 73.38 112 ILE A C 1
ATOM 839 O O . ILE A 1 112 ? -16.216 -2.618 3.927 1.00 73.38 112 ILE A O 1
ATOM 843 N N . ILE A 1 113 ? -14.919 -0.794 4.050 1.00 78.94 113 ILE A N 1
ATOM 844 C CA . ILE A 1 113 ? -15.227 -0.568 5.461 1.00 78.94 113 ILE A CA 1
ATOM 845 C C . ILE A 1 113 ? -16.648 -0.024 5.537 1.00 78.94 113 ILE A C 1
ATOM 847 O O . ILE A 1 113 ? -16.951 1.007 4.943 1.00 78.94 113 ILE A O 1
ATOM 851 N N . THR A 1 114 ? -17.511 -0.701 6.285 1.00 85.81 114 THR A N 1
ATOM 852 C CA . THR A 1 114 ? -18.882 -0.246 6.549 1.00 85.81 114 THR A CA 1
ATOM 853 C C . THR A 1 114 ? -18.968 0.585 7.819 1.00 85.81 114 THR A C 1
ATOM 855 O O . THR A 1 114 ? -19.811 1.470 7.928 1.00 85.81 114 THR A O 1
ATOM 858 N N . SER A 1 115 ? -18.107 0.309 8.798 1.00 89.69 115 SER A N 1
ATOM 859 C CA . SER A 1 115 ? -17.993 1.106 10.017 1.00 89.69 115 SER A CA 1
ATOM 860 C C . SER A 1 115 ? -16.669 0.854 10.727 1.00 89.69 115 SER A C 1
ATOM 862 O O . SER A 1 115 ? -16.082 -0.223 10.613 1.00 89.69 115 SER A O 1
ATOM 864 N N . ILE A 1 116 ? -16.233 1.842 11.506 1.00 87.69 116 ILE A N 1
ATOM 865 C CA . ILE A 1 116 ? -15.144 1.695 12.471 1.00 87.69 116 ILE A CA 1
ATOM 866 C C . ILE A 1 116 ? -15.673 2.090 13.844 1.00 87.69 116 ILE A C 1
ATOM 868 O O . ILE A 1 116 ? -16.381 3.087 13.986 1.00 87.69 116 ILE A O 1
ATOM 872 N N . GLN A 1 117 ? -15.328 1.306 14.855 1.00 89.88 117 GLN A N 1
ATOM 873 C CA . GLN A 1 117 ? -15.558 1.631 16.256 1.00 89.88 117 GLN A CA 1
ATOM 874 C C . GLN A 1 117 ? -14.200 1.851 16.912 1.00 89.88 117 GLN A C 1
ATOM 876 O O . GLN A 1 117 ? -13.371 0.948 16.890 1.00 89.88 117 GLN A O 1
ATOM 881 N N . SER A 1 118 ? -13.974 3.038 17.472 1.00 87.62 118 SER A N 1
ATOM 882 C CA . SER A 1 118 ? -12.812 3.317 18.322 1.00 87.62 118 SER A CA 1
ATOM 883 C C . SER A 1 118 ? -13.213 3.183 19.785 1.00 87.62 118 SER A C 1
ATOM 885 O O . SER A 1 118 ? -14.322 3.567 20.164 1.00 87.62 118 SER A O 1
ATOM 887 N N . GLN A 1 119 ? -12.320 2.628 20.600 1.00 85.56 119 GLN A N 1
ATOM 888 C CA . GLN A 1 119 ? -12.530 2.477 22.036 1.00 85.56 119 GLN A CA 1
ATOM 889 C C . GLN A 1 119 ? -12.495 3.824 22.775 1.00 85.56 119 GLN A C 1
ATOM 891 O O . GLN A 1 119 ? -13.298 4.038 23.684 1.00 85.56 119 GLN A O 1
ATOM 896 N N . SER A 1 120 ? -11.582 4.724 22.409 1.00 84.38 120 SER A N 1
ATOM 897 C CA . SER A 1 120 ? -11.383 6.012 23.091 1.00 84.38 120 SER A CA 1
ATOM 898 C C . SER A 1 120 ? -11.765 7.227 22.248 1.00 84.38 120 SER A C 1
ATOM 900 O O . SER A 1 120 ? -11.919 8.317 22.796 1.00 84.38 120 SER A O 1
ATOM 902 N N . GLY A 1 121 ? -11.887 7.069 20.933 1.00 84.12 121 GLY A N 1
ATOM 903 C CA . GLY A 1 121 ? -11.917 8.156 19.967 1.00 84.12 121 GLY A CA 1
ATOM 904 C C . GLY A 1 121 ? -13.261 8.425 19.300 1.00 84.12 121 GLY A C 1
ATOM 905 O O . GLY A 1 121 ? -14.275 7.772 19.541 1.00 84.12 121 GLY A O 1
ATOM 906 N N . THR A 1 122 ? -13.248 9.407 18.400 1.00 89.69 122 THR A N 1
ATOM 907 C CA . THR A 1 122 ? -14.353 9.675 17.474 1.00 89.69 122 THR A CA 1
ATOM 908 C C . THR A 1 122 ? -14.021 9.135 16.093 1.00 89.69 122 THR A C 1
ATOM 910 O O . THR A 1 122 ? -12.896 9.257 15.614 1.00 89.69 122 THR A O 1
ATOM 913 N N . VAL A 1 123 ? -15.019 8.546 15.441 1.00 88.69 123 VAL A N 1
ATOM 914 C CA . VAL A 1 123 ? -14.919 8.040 14.074 1.00 88.69 123 VAL A CA 1
ATOM 915 C C . VAL A 1 123 ? -15.879 8.840 13.206 1.00 88.69 123 VAL A C 1
ATOM 917 O O . VAL A 1 123 ? -17.069 8.918 13.502 1.00 88.69 123 VAL A O 1
ATOM 920 N N . THR A 1 124 ? -15.366 9.424 12.128 1.00 88.06 124 THR A N 1
ATOM 921 C CA . THR A 1 124 ? -16.161 10.122 11.113 1.00 88.06 124 THR A CA 1
ATOM 922 C C . THR A 1 124 ? -15.931 9.467 9.761 1.00 88.06 124 THR A C 1
ATOM 924 O O . THR A 1 124 ? -14.790 9.373 9.318 1.00 88.06 124 THR A O 1
ATOM 927 N N . GLU A 1 125 ? -16.990 9.056 9.066 1.00 82.38 125 GLU A N 1
ATOM 928 C CA . GLU A 1 125 ? -16.875 8.728 7.642 1.00 82.38 125 GLU A CA 1
ATOM 929 C C . GLU A 1 125 ? -16.730 10.034 6.854 1.00 82.38 125 GLU A C 1
ATOM 931 O O . GLU A 1 125 ? -17.632 10.872 6.853 1.00 82.38 125 GLU A O 1
ATOM 936 N N . ILE A 1 126 ? -15.577 10.246 6.220 1.00 77.56 126 ILE A N 1
ATOM 937 C CA . ILE A 1 126 ? -15.305 11.499 5.498 1.00 77.56 126 ILE A CA 1
ATOM 938 C C . ILE A 1 126 ? -15.704 11.425 4.023 1.00 77.56 126 ILE A C 1
ATOM 940 O O . ILE A 1 126 ? -15.883 12.460 3.386 1.00 77.56 126 ILE A O 1
ATOM 944 N N . ALA A 1 127 ? -15.870 10.213 3.490 1.00 69.94 127 ALA A N 1
ATOM 945 C CA . ALA A 1 127 ? -16.394 9.979 2.151 1.00 69.94 127 ALA A CA 1
ATOM 946 C C . ALA A 1 127 ? -17.469 8.879 2.200 1.00 69.94 127 ALA A C 1
ATOM 948 O O . ALA A 1 127 ? -17.142 7.704 2.008 1.00 69.94 127 ALA A O 1
ATOM 949 N N . PRO A 1 128 ? -18.739 9.253 2.460 1.00 73.69 128 PRO A N 1
ATOM 950 C CA . PRO A 1 128 ? -19.860 8.323 2.524 1.00 73.69 128 PRO A CA 1
ATOM 951 C C . PRO A 1 128 ? -19.925 7.373 1.327 1.00 73.69 128 PRO A C 1
ATOM 953 O O . PRO A 1 128 ? -19.989 7.819 0.181 1.00 73.69 128 PRO A O 1
ATOM 956 N N . GLY A 1 129 ? -19.906 6.067 1.595 1.00 68.06 129 GLY A N 1
ATOM 957 C CA . GLY A 1 129 ? -19.995 5.011 0.580 1.00 68.06 129 GLY A CA 1
ATOM 958 C C . GLY A 1 129 ? -18.667 4.620 -0.078 1.00 68.06 129 GLY A C 1
ATOM 959 O O . GLY A 1 129 ? -18.636 3.647 -0.827 1.00 68.06 129 GLY A O 1
ATOM 960 N N . PHE A 1 130 ? -17.569 5.323 0.221 1.00 66.62 130 PHE A N 1
ATOM 961 C CA . PHE A 1 130 ? -16.216 4.943 -0.211 1.00 66.62 130 PHE A CA 1
ATOM 962 C C . PHE A 1 130 ? -15.438 4.184 0.873 1.00 66.62 130 PHE A C 1
ATOM 964 O O . PHE A 1 130 ? -14.306 3.766 0.634 1.00 66.62 130 PHE A O 1
ATOM 971 N N . GLY A 1 131 ? -16.015 4.015 2.069 1.00 71.00 131 GLY A N 1
ATOM 972 C CA . GLY A 1 131 ? -15.366 3.320 3.180 1.00 71.00 131 GLY A CA 1
ATOM 973 C C . GLY A 1 131 ? -14.120 4.043 3.701 1.00 71.00 131 GLY A C 1
ATOM 974 O O . GLY A 1 131 ? -13.151 3.391 4.092 1.00 71.00 131 GLY A O 1
ATOM 975 N N . ILE A 1 132 ? -14.128 5.382 3.667 1.00 72.25 132 ILE A N 1
ATOM 976 C CA . ILE A 1 132 ? -13.028 6.230 4.144 1.00 72.25 132 ILE A CA 1
ATOM 977 C C . ILE A 1 132 ? -13.415 6.860 5.477 1.00 72.25 132 ILE A C 1
ATOM 979 O O . ILE A 1 132 ? -14.343 7.673 5.553 1.00 72.25 132 ILE A O 1
ATOM 983 N N . PHE A 1 133 ? -12.647 6.542 6.514 1.00 78.44 133 PHE A N 1
ATOM 984 C CA . PHE A 1 133 ? -12.912 6.979 7.877 1.00 78.44 133 PHE A CA 1
ATOM 985 C C . PHE A 1 133 ? -11.740 7.772 8.438 1.00 78.44 133 PHE A C 1
ATOM 987 O O . PHE A 1 133 ? -10.587 7.351 8.371 1.00 78.44 133 PHE A O 1
ATOM 994 N N . LYS A 1 134 ? -12.058 8.912 9.044 1.00 81.38 134 LYS A N 1
ATOM 995 C CA . LYS A 1 134 ? -11.166 9.637 9.938 1.00 81.38 134 LYS A CA 1
ATOM 996 C C . LYS A 1 134 ? -11.420 9.161 11.362 1.00 81.38 134 LYS A C 1
ATOM 998 O O . LYS A 1 134 ? -12.555 9.210 11.836 1.00 81.38 134 LYS A O 1
ATOM 1003 N N . VAL A 1 135 ? -10.363 8.746 12.043 1.00 80.69 135 VAL A N 1
ATOM 1004 C CA . VAL A 1 135 ? -10.381 8.391 13.462 1.00 80.69 135 VAL A CA 1
ATOM 1005 C C . VAL A 1 135 ? -9.579 9.434 14.224 1.00 80.69 135 VAL A C 1
ATOM 1007 O O . VAL A 1 135 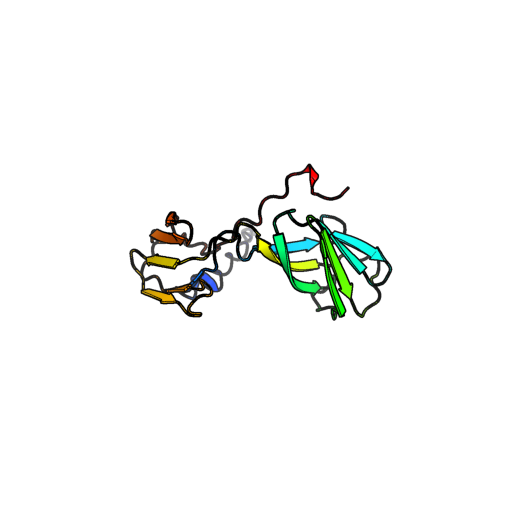? -8.431 9.690 13.876 1.00 80.69 135 VAL A O 1
ATOM 1010 N N . ILE A 1 136 ? -10.183 10.041 15.244 1.00 80.19 136 ILE A N 1
ATOM 1011 C CA . ILE A 1 136 ? -9.491 10.902 16.208 1.00 80.19 136 ILE A CA 1
ATOM 1012 C C . ILE A 1 136 ? -9.461 10.159 17.539 1.00 80.19 136 ILE A C 1
ATOM 1014 O O . ILE A 1 136 ? -10.515 10.020 18.159 1.00 80.19 136 ILE A O 1
ATOM 1018 N N . TYR A 1 137 ? -8.301 9.676 17.976 1.00 75.44 137 TYR A N 1
ATOM 1019 C CA . TYR A 1 137 ? -8.167 8.944 19.241 1.00 75.44 137 TYR A CA 1
ATOM 1020 C C . TYR A 1 137 ? -7.913 9.890 20.421 1.00 75.44 137 TYR A C 1
ATOM 1022 O O . TYR A 1 137 ? -7.260 10.926 20.290 1.00 75.44 137 TYR A O 1
ATOM 1030 N N . ASN A 1 138 ? -8.439 9.533 21.596 1.00 73.44 138 ASN A N 1
ATOM 1031 C CA . ASN A 1 138 ? -8.142 10.246 22.845 1.00 73.44 138 ASN A CA 1
ATOM 1032 C C . ASN A 1 138 ? -7.035 9.557 23.654 1.00 73.44 138 ASN A C 1
ATOM 1034 O O . ASN A 1 138 ? -6.502 10.157 24.587 1.00 73.44 138 ASN A O 1
ATOM 1038 N N . ASP A 1 139 ? -6.696 8.312 23.313 1.00 71.06 139 ASP A N 1
ATOM 1039 C CA . ASP A 1 139 ? -5.648 7.559 23.986 1.00 71.06 139 ASP A CA 1
ATOM 1040 C C . ASP A 1 139 ? -4.246 8.043 23.585 1.00 71.06 139 ASP A C 1
ATOM 1042 O O . ASP A 1 139 ? -3.857 8.005 22.419 1.00 71.06 139 ASP A O 1
ATOM 1046 N N . THR A 1 140 ? -3.474 8.481 24.577 1.00 67.38 140 THR A N 1
ATOM 1047 C CA . THR A 1 140 ? -2.076 8.909 24.426 1.00 67.38 140 THR A CA 1
ATOM 1048 C C . THR A 1 140 ? -1.080 7.811 24.809 1.00 67.38 140 THR A C 1
ATOM 1050 O O . THR A 1 140 ? 0.136 7.998 24.678 1.00 67.38 140 THR A O 1
ATOM 1053 N N . GLU A 1 141 ? -1.561 6.655 25.276 1.00 70.44 141 GLU A N 1
ATOM 1054 C CA . GLU A 1 141 ? -0.740 5.511 25.676 1.00 70.44 141 GLU A CA 1
ATOM 1055 C C . GLU A 1 141 ? -0.454 4.551 24.512 1.00 70.44 141 GLU A C 1
ATOM 1057 O O . GLU A 1 141 ? 0.523 3.806 24.584 1.00 70.44 141 GLU A O 1
ATOM 1062 N N . GLY A 1 142 ? -1.199 4.637 23.402 1.00 68.19 142 GLY A N 1
ATOM 1063 C CA . GLY A 1 142 ? -1.020 3.758 22.237 1.00 68.19 142 GLY A CA 1
ATOM 1064 C C . GLY A 1 142 ? -1.565 2.348 22.482 1.00 68.19 142 GLY A C 1
ATOM 1065 O O . GLY A 1 142 ? -0.934 1.352 22.132 1.00 68.19 142 GLY A O 1
ATOM 1066 N N . THR A 1 143 ? -2.705 2.275 23.162 1.00 74.56 143 THR A N 1
ATOM 1067 C CA . THR A 1 143 ? -3.430 1.049 23.512 1.00 74.56 143 THR A CA 1
ATOM 1068 C C . THR A 1 143 ? -4.840 0.998 22.920 1.00 74.56 143 THR A C 1
ATOM 1070 O O . THR A 1 143 ? -5.506 -0.031 23.047 1.00 74.56 143 THR A O 1
ATOM 1073 N N . ASP A 1 144 ? -5.293 2.074 22.260 1.00 76.06 144 ASP A N 1
ATOM 1074 C CA . ASP A 1 144 ? -6.623 2.169 21.662 1.00 76.06 144 ASP A CA 1
ATOM 1075 C C . ASP A 1 144 ? -6.868 1.014 20.702 1.00 76.06 144 ASP A C 1
ATOM 1077 O O . ASP A 1 144 ? -6.035 0.702 19.845 1.00 76.06 144 ASP A O 1
ATOM 1081 N N . THR A 1 145 ? -8.039 0.399 20.825 1.00 84.00 145 THR A N 1
ATOM 1082 C CA . THR A 1 145 ? -8.478 -0.617 19.877 1.00 84.00 145 THR A CA 1
ATOM 1083 C C . THR A 1 145 ? -9.479 -0.040 18.886 1.00 84.00 145 THR A C 1
ATOM 1085 O O . THR A 1 145 ? -10.427 0.650 19.268 1.00 84.00 145 THR A O 1
ATOM 1088 N N . LEU A 1 146 ? -9.285 -0.344 17.600 1.00 83.81 146 LEU A N 1
ATOM 1089 C CA . LEU A 1 146 ? -10.267 -0.070 16.554 1.00 83.81 146 LEU A CA 1
ATOM 1090 C C . LEU A 1 146 ? -10.860 -1.386 16.074 1.00 83.81 146 LEU A C 1
ATOM 1092 O O . LEU A 1 146 ? -10.124 -2.290 15.691 1.00 83.81 146 LEU A O 1
ATOM 1096 N N . THR A 1 147 ? -12.184 -1.488 16.058 1.00 88.38 147 THR A N 1
ATOM 1097 C CA . THR A 1 147 ? -12.885 -2.574 15.367 1.00 88.38 147 THR A CA 1
ATOM 1098 C C . THR A 1 147 ? -13.353 -2.069 14.014 1.00 88.38 147 THR A C 1
ATOM 1100 O O . THR A 1 147 ? -14.162 -1.146 13.940 1.00 88.38 147 THR A O 1
ATOM 1103 N N . ILE A 1 148 ? -12.831 -2.665 12.949 1.00 85.88 148 ILE A N 1
ATOM 1104 C CA . ILE A 1 148 ? -13.150 -2.353 11.560 1.00 85.88 148 ILE A CA 1
ATOM 1105 C C . ILE A 1 148 ? -14.117 -3.422 11.060 1.00 85.88 148 ILE A C 1
ATOM 1107 O O . ILE A 1 148 ? -13.798 -4.608 11.108 1.00 85.88 148 ILE A O 1
ATOM 1111 N N . ASN A 1 149 ? -15.288 -3.008 10.581 1.00 88.00 149 ASN A N 1
ATOM 1112 C CA . ASN A 1 149 ? -16.278 -3.897 9.979 1.00 88.00 149 ASN A CA 1
ATOM 1113 C C . ASN A 1 149 ? -16.304 -3.710 8.467 1.00 88.00 149 ASN A C 1
ATOM 1115 O O . ASN A 1 149 ? -16.212 -2.583 7.974 1.00 88.00 149 ASN A O 1
ATOM 1119 N N . TYR A 1 150 ? -16.493 -4.808 7.749 1.00 85.81 150 TYR A N 1
ATOM 1120 C CA . TYR A 1 150 ? -16.502 -4.838 6.295 1.00 85.81 150 TYR A CA 1
ATOM 1121 C C . TYR A 1 150 ? -17.886 -5.140 5.721 1.00 85.81 150 TYR A C 1
ATOM 1123 O O . TYR A 1 150 ? -18.800 -5.573 6.425 1.00 85.81 150 TYR A O 1
ATOM 1131 N N . ASP A 1 151 ? -18.047 -4.886 4.429 1.00 82.88 151 ASP A N 1
ATOM 1132 C CA . ASP A 1 151 ? -19.262 -5.136 3.652 1.00 82.88 151 ASP A CA 1
ATOM 1133 C C . ASP A 1 151 ? -19.569 -6.625 3.453 1.00 82.88 151 ASP A C 1
ATOM 1135 O O . ASP A 1 151 ? -20.734 -7.000 3.327 1.00 82.88 151 ASP A O 1
ATOM 1139 N N . ASP A 1 152 ? -18.554 -7.485 3.523 1.00 83.44 152 ASP A N 1
ATOM 1140 C CA . ASP A 1 152 ? -18.712 -8.944 3.547 1.00 83.44 152 ASP A CA 1
ATOM 1141 C C . ASP A 1 152 ? -19.194 -9.501 4.905 1.00 83.44 152 ASP A C 1
ATOM 1143 O O . ASP A 1 152 ? -19.358 -10.713 5.061 1.00 83.44 152 ASP A O 1
ATOM 1147 N N . GLY A 1 153 ? -19.421 -8.630 5.896 1.00 87.12 153 GLY A N 1
ATOM 1148 C CA . GLY A 1 153 ? -19.866 -8.987 7.244 1.00 87.12 153 GLY A CA 1
ATOM 1149 C C . GLY A 1 153 ? -18.752 -9.469 8.177 1.00 87.12 153 GLY A C 1
ATOM 1150 O O . GLY A 1 153 ? -19.032 -9.811 9.326 1.00 87.12 153 GLY A O 1
ATOM 1151 N N . THR A 1 154 ? -17.499 -9.501 7.719 1.00 87.88 154 THR A N 1
ATOM 1152 C CA . THR A 1 154 ? -16.350 -9.788 8.585 1.00 87.88 154 THR A CA 1
ATOM 1153 C C . THR A 1 154 ? -15.905 -8.543 9.353 1.00 87.88 154 THR A C 1
ATOM 1155 O O . THR A 1 154 ? -16.227 -7.410 8.990 1.00 87.88 154 THR A O 1
ATOM 1158 N N . SER A 1 155 ? -15.148 -8.753 10.428 1.00 87.94 155 SER A N 1
ATOM 1159 C CA . SER A 1 155 ? -14.591 -7.680 11.248 1.00 87.94 155 SER A CA 1
ATOM 1160 C C . SER A 1 155 ? -13.176 -8.010 11.696 1.00 87.94 155 SER A C 1
ATOM 1162 O O . SER A 1 155 ? -12.836 -9.180 11.884 1.00 87.94 155 SER A O 1
ATOM 1164 N N . GLU A 1 156 ? -12.377 -6.985 11.957 1.00 82.31 156 GLU A N 1
ATOM 1165 C CA . GLU A 1 156 ? -11.072 -7.136 12.588 1.00 82.31 156 GLU A CA 1
ATOM 1166 C C . GLU A 1 156 ? -10.816 -6.055 13.628 1.00 82.31 156 GLU A C 1
ATOM 1168 O O . GLU A 1 156 ? -11.248 -4.913 13.484 1.00 82.31 156 GLU A O 1
ATOM 1173 N N . THR A 1 157 ? -10.126 -6.441 14.699 1.00 83.69 157 THR A N 1
ATOM 1174 C CA . THR A 1 157 ? -9.737 -5.536 15.776 1.00 83.69 157 THR A CA 1
ATOM 1175 C C . THR A 1 157 ? -8.243 -5.293 15.701 1.00 83.69 157 THR A C 1
ATOM 1177 O O . THR A 1 157 ? -7.456 -6.236 15.616 1.00 83.69 157 THR A O 1
ATOM 1180 N N . ILE A 1 158 ? -7.867 -4.024 15.742 1.00 75.75 158 ILE A N 1
ATOM 1181 C CA . ILE A 1 158 ? -6.487 -3.565 15.662 1.00 75.75 158 ILE A CA 1
ATOM 1182 C C . ILE A 1 158 ? -6.146 -2.733 16.895 1.00 75.75 158 ILE A C 1
ATOM 1184 O O . ILE A 1 158 ? -7.029 -2.084 17.449 1.00 75.75 158 ILE A O 1
ATOM 1188 N N . THR A 1 159 ? -4.880 -2.735 17.309 1.00 75.38 159 THR A N 1
ATOM 1189 C CA . THR A 1 159 ? -4.362 -1.834 18.349 1.00 75.38 159 THR A CA 1
ATOM 1190 C C . THR A 1 159 ? -3.564 -0.724 17.677 1.00 75.38 159 THR A C 1
ATOM 1192 O O . THR A 1 159 ? -2.710 -1.006 16.838 1.00 75.38 159 THR A O 1
ATOM 1195 N N . VAL A 1 160 ? -3.856 0.530 18.015 1.00 65.94 160 VAL A N 1
ATOM 1196 C CA . VAL A 1 160 ? -3.107 1.697 17.537 1.00 65.94 160 VAL A CA 1
ATOM 1197 C C . VAL A 1 160 ? -1.867 1.848 18.409 1.00 65.94 160 VAL A C 1
ATOM 1199 O O . VAL A 1 160 ? -1.979 2.272 19.554 1.00 65.94 160 VAL A O 1
ATOM 1202 N N . ASP A 1 161 ? -0.691 1.480 17.898 1.00 58.75 161 ASP A N 1
ATOM 1203 C CA . ASP A 1 161 ? 0.566 1.736 18.605 1.00 58.75 161 ASP A CA 1
ATOM 1204 C C . ASP A 1 161 ? 1.037 3.189 18.420 1.00 58.75 161 ASP A C 1
ATOM 1206 O O . ASP A 1 161 ? 0.640 3.884 17.485 1.00 58.75 161 ASP A O 1
ATOM 1210 N N . LYS A 1 162 ? 1.930 3.663 19.301 1.00 51.66 162 LYS A N 1
ATOM 1211 C CA . LYS A 1 162 ? 2.485 5.025 19.209 1.00 51.66 162 LYS A CA 1
ATOM 1212 C C . LYS A 1 162 ? 3.262 5.285 17.926 1.00 51.66 162 LYS A C 1
ATOM 1214 O O . LYS A 1 162 ? 3.494 6.447 17.619 1.00 51.66 162 LYS A O 1
ATOM 1219 N N . SER A 1 163 ? 3.717 4.272 17.193 1.00 51.19 163 SER A N 1
ATOM 1220 C CA . SER A 1 163 ? 4.403 4.515 15.925 1.00 51.19 163 SER A CA 1
ATOM 1221 C C . SER A 1 163 ? 3.435 5.063 14.871 1.00 51.19 163 SER A C 1
ATOM 1223 O O . SER A 1 163 ? 3.908 5.650 13.895 1.00 51.19 163 SER A O 1
ATOM 1225 N N . ASN A 1 164 ? 2.110 4.933 15.084 1.00 43.06 164 ASN A N 1
ATOM 1226 C CA . ASN A 1 164 ? 1.007 5.427 14.243 1.00 43.06 164 ASN A CA 1
ATOM 1227 C C . ASN A 1 164 ? 1.169 5.096 12.749 1.00 43.06 164 ASN A C 1
ATOM 1229 O O . ASN A 1 164 ? 0.495 5.666 11.889 1.00 43.06 164 ASN A O 1
ATOM 1233 N N . LEU A 1 165 ? 2.059 4.159 12.421 1.00 37.25 165 LEU A N 1
ATOM 1234 C CA . LEU A 1 165 ? 2.400 3.787 11.066 1.00 37.25 165 LEU A CA 1
ATOM 1235 C C . LEU A 1 165 ? 1.580 2.558 10.706 1.00 37.25 165 LEU A C 1
ATOM 1237 O O . LEU A 1 165 ? 2.049 1.423 10.773 1.00 37.25 165 LEU A O 1
ATOM 1241 N N . TRP A 1 166 ? 0.362 2.802 10.237 1.00 48.03 166 TRP A N 1
ATOM 1242 C CA . TRP A 1 166 ? -0.287 1.836 9.368 1.00 48.03 166 TRP A CA 1
ATOM 1243 C C . TRP A 1 166 ? 0.430 1.871 8.022 1.00 48.03 166 TRP A C 1
ATOM 1245 O O . TRP A 1 166 ? 0.018 2.543 7.080 1.00 48.03 166 TRP A O 1
ATOM 1255 N N . THR A 1 167 ? 1.496 1.078 7.908 1.00 33.12 167 THR A N 1
ATOM 1256 C CA . THR A 1 167 ? 1.624 0.348 6.655 1.00 33.12 167 THR A CA 1
ATOM 1257 C C . THR A 1 167 ? 0.396 -0.554 6.631 1.00 33.12 167 THR A C 1
ATOM 1259 O O . THR A 1 167 ? 0.274 -1.479 7.431 1.00 33.12 167 THR A O 1
ATOM 1262 N N . VAL A 1 168 ? -0.559 -0.301 5.728 1.00 36.38 168 VAL A N 1
ATOM 1263 C CA . VAL A 1 168 ? -1.219 -1.451 5.100 1.00 36.38 168 VAL A CA 1
ATOM 1264 C C . VAL A 1 168 ? -0.031 -2.285 4.685 1.00 36.38 168 VAL A C 1
ATOM 1266 O O . VAL A 1 168 ? 0.698 -1.788 3.829 1.00 36.38 168 VAL A O 1
ATOM 1269 N N . LEU A 1 169 ? 0.282 -3.384 5.396 1.00 31.88 169 LEU A N 1
ATOM 1270 C CA . LEU A 1 169 ? 1.456 -4.194 5.081 1.00 31.88 169 LEU A CA 1
ATOM 1271 C C . LEU A 1 169 ? 1.405 -4.325 3.567 1.00 31.88 169 LEU A C 1
ATOM 1273 O O . LEU A 1 169 ? 0.417 -4.896 3.084 1.00 31.88 169 LEU A O 1
ATOM 1277 N N . PRO A 1 170 ? 2.326 -3.693 2.805 1.00 32.34 170 PRO A N 1
ATOM 1278 C CA . PRO A 1 170 ? 2.292 -3.866 1.376 1.00 32.34 170 PRO A CA 1
ATOM 1279 C C . PRO A 1 170 ? 2.425 -5.364 1.255 1.00 32.34 170 PRO A C 1
ATOM 1281 O O . PRO A 1 170 ? 3.386 -5.914 1.801 1.00 32.34 170 PRO A O 1
ATOM 1284 N N . MET A 1 171 ? 1.385 -6.009 0.714 1.00 34.50 171 MET A N 1
ATOM 1285 C CA . MET A 1 171 ? 1.320 -7.457 0.615 1.00 34.50 171 MET A CA 1
ATOM 1286 C C . MET A 1 171 ? 2.723 -7.916 0.240 1.00 34.50 171 MET A C 1
ATOM 1288 O O . MET A 1 171 ? 3.267 -7.423 -0.757 1.00 34.50 171 MET A O 1
ATOM 1292 N N . GLN A 1 172 ? 3.366 -8.709 1.106 1.00 35.34 172 GLN A N 1
ATOM 1293 C CA . GLN A 1 172 ? 4.707 -9.174 0.794 1.00 35.34 172 GLN A CA 1
ATOM 1294 C C . GLN A 1 172 ? 4.559 -9.925 -0.521 1.00 35.34 172 GLN A C 1
ATOM 1296 O O . GLN A 1 172 ? 3.816 -10.904 -0.588 1.00 35.34 172 GLN A O 1
ATOM 1301 N N . LEU A 1 173 ? 5.182 -9.403 -1.582 1.00 35.59 173 LEU A N 1
ATOM 1302 C CA . LEU A 1 173 ? 5.283 -10.149 -2.825 1.00 35.59 173 LEU A CA 1
ATOM 1303 C C . LEU A 1 173 ? 5.919 -11.483 -2.434 1.00 35.59 173 LEU A C 1
ATOM 1305 O O . LEU A 1 173 ? 6.974 -11.457 -1.789 1.00 35.59 173 LEU A O 1
ATOM 1309 N N . PRO A 1 174 ? 5.312 -12.629 -2.773 1.00 38.06 174 PRO A N 1
ATOM 1310 C CA . PRO A 1 174 ? 6.037 -13.884 -2.717 1.00 38.06 174 PRO A CA 1
ATO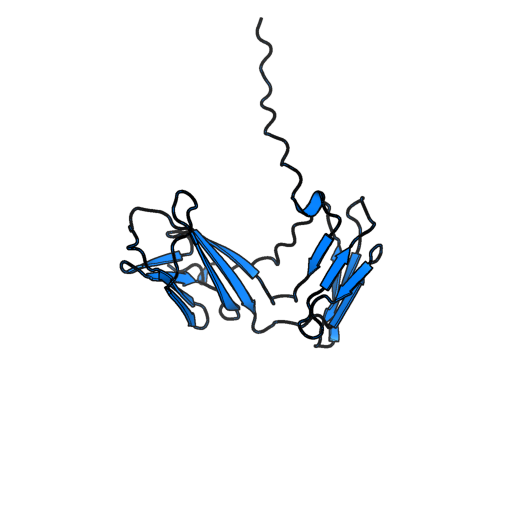M 1311 C C . PRO A 1 174 ? 7.364 -13.689 -3.460 1.00 38.06 174 PRO A C 1
ATOM 1313 O O . PRO A 1 174 ? 7.379 -13.037 -4.504 1.00 38.06 174 PRO A O 1
ATOM 1316 N N . ASP A 1 175 ? 8.472 -14.238 -2.954 1.00 45.75 175 ASP A N 1
ATOM 1317 C CA . ASP A 1 175 ? 9.804 -14.044 -3.558 1.00 45.75 175 ASP A CA 1
ATOM 1318 C C . ASP A 1 175 ? 9.829 -14.350 -5.070 1.00 45.75 175 ASP A C 1
ATOM 1320 O O . ASP A 1 175 ? 10.610 -13.759 -5.809 1.00 45.75 175 ASP A O 1
ATOM 1324 N N . ALA A 1 176 ? 8.927 -15.219 -5.542 1.00 41.28 176 ALA A N 1
ATOM 1325 C CA . ALA A 1 176 ? 8.745 -15.579 -6.947 1.00 41.28 176 ALA A CA 1
ATOM 1326 C C . ALA A 1 176 ? 8.172 -14.460 -7.850 1.00 41.28 176 ALA A C 1
ATOM 1328 O O . ALA A 1 176 ? 8.293 -14.556 -9.068 1.00 41.28 176 ALA A O 1
ATOM 1329 N N . GLU A 1 177 ? 7.553 -13.417 -7.286 1.00 42.91 177 GLU A N 1
ATOM 1330 C CA . GLU A 1 177 ? 7.019 -12.253 -8.019 1.00 42.91 177 GLU A CA 1
ATOM 1331 C C . GLU A 1 177 ? 7.979 -11.052 -8.014 1.00 42.91 177 GLU A C 1
ATOM 1333 O O . GLU A 1 177 ? 7.729 -10.048 -8.688 1.00 42.91 177 GLU A O 1
ATOM 1338 N N . ARG A 1 178 ? 9.106 -11.141 -7.292 1.00 39.84 178 ARG A N 1
ATOM 1339 C CA . ARG A 1 178 ? 10.221 -10.202 -7.460 1.00 39.84 178 ARG A CA 1
ATOM 1340 C C . ARG A 1 178 ? 10.834 -10.499 -8.821 1.00 39.84 178 ARG A C 1
ATOM 1342 O O . ARG A 1 178 ? 11.534 -11.492 -8.983 1.00 39.84 178 ARG A O 1
ATOM 1349 N N . VAL A 1 179 ? 10.463 -9.705 -9.820 1.00 44.84 179 VAL A N 1
ATOM 1350 C CA . VAL A 1 179 ? 10.771 -10.015 -11.216 1.00 44.84 179 VAL A CA 1
ATOM 1351 C C . VAL A 1 179 ? 12.281 -10.197 -11.409 1.00 44.84 179 VAL A C 1
ATOM 1353 O O . VAL A 1 179 ? 13.057 -9.305 -11.066 1.00 44.84 179 VAL A O 1
ATOM 1356 N N . ALA A 1 180 ? 12.646 -11.370 -11.933 1.00 36.47 180 ALA A N 1
ATOM 1357 C CA . ALA A 1 180 ? 13.972 -11.723 -12.432 1.00 36.47 180 ALA A CA 1
ATOM 1358 C C . ALA A 1 180 ? 14.362 -10.930 -13.691 1.00 36.47 180 ALA A C 1
ATOM 1360 O O . ALA A 1 180 ? 13.448 -10.469 -14.418 1.00 36.47 180 ALA A O 1
#